Protein 5YZ2 (pdb70)

Solvent-accessible surface area: 14825 Å² total; per-residue (Å²): 145,24,43,137,36,99,0,135,95,22,28,57,55,96,94,114,5,66,22,0,85,86,120,27,76,38,34,84,0,0,67,46,3,66,150,30,71,99,67,49,0,0,0,12,44,154,62,56,66,110,36,84,0,8,0,34,8,85,36,0,6,53,38,24,83,99,106,43,131,81,33,42,11,102,99,10,43,108,174,33,61,70,5,69,34,71,53,91,0,29,132,0,10,81,42,1,63,86,129,213,35,67,24,0,0,0,46,39,159,171,50,21,6,9,0,11,0,18,18,82,47,0,23,79,62,20,3,35,141,81,106,132,25,40,136,46,90,0,129,93,17,27,56,55,100,93,119,4,67,11,0,71,78,135,44,78,48,37,82,1,0,64,39,4,65,150,30,61,95,54,56,0,0,0,2,40,161,59,55,77,106,40,83,0,4,0,45,8,120,24,0,8,53,46,20,76,96,109,44,136,80,40,41,15,103,94,2,36,104,173,30,63,77,4,71,27,67,54,74,2,44,143,0,8,108,42,1,68,71,124,218,40,70,23,0,1,0,47,35,155,176,51,25,8,10,0,12,0,18,16,80,35,0,26,76,65,17,3,9,108,54,49,104,48,106,170,175

Radius of gyration: 20.13 Å; Cα contacts (8 Å, |Δi|>4): 434; chains: 2; bounding box: 51×29×58 Å

Sequence (267 aa):
ELALQRVRDIMIPRSQMITLKRNQTLDECLDVIIESAHSRFPVISEDKDHIEGILMAKDLLPFMRSDAEAFSMDKVLRQAVVVPESKRVDRMLKEFRSQRYHMAIVIDEFGGVSGLVTIEDILELIVGEIEELALQRVRDIMIPRSQMITLKRNQTLDECLDVIIESAHSRFPVISEDKDHIEGILMAKDLLPFMRSDAEAFSMDKVLRQAVVVPESKRVDRMLKEFRSQRYHMAIVIDEFGGVSGLVTIEDILELIVGEIEKGQFL

Secondary structure (DSSP, 8-state):
-GGG-BHHHHSEEGGG---EETT--HHHHHHHHHHH--SEEEEESSSTTSEEEEEEGGGGGGGGSTTPPPP-HHHH-BPPPEEETT-BHHHHHHHHHHHT-SEEEEE-TTS-EEEEEEHHHHHHHHHHHH-/-GGG-BHHHHSEEGGG---EETT--HHHHHHHHHHH--SEEEEEESEEEEEEEEEEGGGGGGGGSTTPPPP-HHHH-BPPPEEETTSBHHHHHHHHHHHT--EEEEE-TTS-EEEEEEHHHHHHHHHHHHHHHHH-

Organism: Escherichia coli (strain K12) (NCBI:txid83333)

Foldseek 3Di:
DLQVDFQLVQFDFLVRFQAAEQFDAPVVVCVSCVVVVDFKHFYAHPGSFGTPAMAGPVVCVQCVDPPHDGDHSVVGGHHAAEDERGHRRVVVLVCCVVVVHFKHFYAYPVSGTGGMGTNVRVVVVVVVVVD/DLQPDFQLVQFDFLVRAQAAEQPDDPVVVCVSCVVVVDQKHFYAHPGSQGTPAMAGPVVCVQCPPPPDDHDHCVVGGHHAAEDERGHRRVVVLVCCVVVVHFKHFYAYPVSGTGGMGTNVSVVVVVVVVVVVVVVD

Structure (mmCIF, N/CA/C/O backbone):
data_5YZ2
#
_entry.id   5YZ2
#
_cell.length_a   53.898
_cell.length_b   56.290
_cell.length_c   54.349
_cell.angle_alpha   90.00
_cell.angle_beta   114.73
_cell.angle_gamma   90.00
#
_symmetry.space_group_name_H-M   'P 1 21 1'
#
loop_
_entity.id
_entity.type
_entity.pdbx_description
1 polymer 'Magnesium and cobalt efflux protein CorC'
2 non-polymer 'ADENOSINE MONOPHOSPHATE'
3 water water
#
loop_
_atom_site.group_PDB
_atom_site.id
_atom_site.type_symbol
_atom_site.label_atom_id
_atom_site.label_alt_id
_atom_site.label_comp_id
_atom_site.label_asym_id
_atom_site.label_entity_id
_atom_site.label_seq_id
_atom_site.pdbx_PDB_ins_code
_atom_site.Cartn_x
_atom_site.Cartn_y
_atom_site.Cartn_z
_atom_site.occupancy
_atom_site.B_iso_or_equiv
_atom_site.auth_seq_id
_atom_site.auth_comp_id
_atom_site.auth_asym_id
_atom_site.auth_atom_id
_atom_site.pdbx_PDB_model_num
ATOM 1 N N . GLU A 1 2 ? 37.917 10.610 15.267 1.00 63.27 63 GLU A N 1
ATOM 2 C CA . GLU A 1 2 ? 37.816 9.591 14.229 1.00 55.97 63 GLU A CA 1
ATOM 3 C C . GLU A 1 2 ? 36.882 10.082 13.127 1.00 45.27 63 GLU A C 1
ATOM 4 O O . GLU A 1 2 ? 37.062 9.754 11.954 1.00 37.85 63 GLU A O 1
ATOM 10 N N . LEU A 1 3 ? 35.868 10.857 13.522 1.00 40.23 64 LEU A N 1
ATOM 11 C CA . LEU A 1 3 ? 34.980 11.474 12.541 1.00 33.33 64 LEU A CA 1
ATOM 12 C C . LEU A 1 3 ? 35.736 12.434 11.630 1.00 32.58 64 LEU A C 1
ATOM 13 O O . LEU A 1 3 ? 35.429 12.539 10.436 1.00 32.88 64 LEU A O 1
ATOM 18 N N . ALA A 1 4 ? 36.718 13.156 12.179 1.00 35.86 65 ALA A N 1
ATOM 19 C CA . ALA A 1 4 ? 37.477 14.121 11.389 1.00 38.81 65 ALA A CA 1
ATOM 20 C C . ALA A 1 4 ? 38.239 13.470 10.243 1.00 40.10 65 ALA A C 1
ATOM 21 O O . ALA A 1 4 ? 38.651 14.170 9.311 1.00 40.94 65 ALA A O 1
ATOM 23 N N . LEU A 1 5 ? 38.426 12.153 10.280 1.00 39.59 66 LEU A N 1
ATOM 24 C CA . LEU A 1 5 ? 39.202 11.451 9.268 1.00 39.32 66 LEU A CA 1
ATOM 25 C C . LEU A 1 5 ? 38.337 10.885 8.150 1.00 37.34 66 LEU A C 1
ATOM 26 O O . LEU A 1 5 ? 38.879 10.370 7.166 1.00 41.75 66 LEU A O 1
ATOM 31 N N . GLN A 1 6 ? 37.018 10.904 8.312 1.00 37.28 67 GLN A N 1
ATOM 32 C CA . GLN A 1 6 ? 36.069 10.457 7.306 1.00 35.80 67 GLN A CA 1
ATOM 33 C C . GLN A 1 6 ? 35.499 11.642 6.528 1.00 34.52 67 GLN A C 1
ATOM 34 O O . GLN A 1 6 ? 35.412 12.761 7.041 1.00 32.73 67 GLN A O 1
ATOM 40 N N . ARG A 1 7 ? 35.125 11.392 5.274 1.00 33.98 68 ARG A N 1
ATOM 41 C CA . ARG A 1 7 ? 34.469 12.384 4.433 1.00 33.75 68 ARG A CA 1
ATOM 42 C C . ARG A 1 7 ? 33.017 11.988 4.200 1.00 31.18 68 ARG A C 1
ATOM 43 O O . ARG A 1 7 ? 32.652 10.811 4.274 1.00 33.10 68 ARG A O 1
ATOM 51 N N . VAL A 1 8 ? 32.189 12.992 3.898 1.00 29.41 69 VAL A N 1
ATOM 52 C CA . VAL A 1 8 ? 30.765 12.735 3.685 1.00 32.88 69 VAL A CA 1
ATOM 53 C C . VAL A 1 8 ? 30.559 11.727 2.563 1.00 29.70 69 VAL A C 1
ATOM 54 O O . VAL A 1 8 ? 29.620 10.925 2.604 1.00 28.19 69 VAL A O 1
ATOM 58 N N . ARG A 1 9 ? 31.425 11.745 1.546 1.00 30.51 70 ARG A N 1
ATOM 59 C CA . ARG A 1 9 ? 31.318 10.752 0.482 1.00 31.67 70 ARG A CA 1
ATOM 60 C C . ARG A 1 9 ? 31.369 9.332 1.032 1.00 33.90 70 ARG A C 1
ATOM 61 O O . ARG A 1 9 ? 30.715 8.433 0.491 1.00 32.68 70 ARG A O 1
ATOM 69 N N . ASP A 1 10 ? 32.140 9.109 2.099 1.00 34.87 71 ASP A N 1
ATOM 70 C CA . ASP A 1 10 ? 32.294 7.764 2.641 1.00 34.29 71 ASP A CA 1
ATOM 71 C C . ASP A 1 10 ? 31.044 7.262 3.355 1.00 32.65 71 ASP A C 1
ATOM 72 O O . ASP A 1 10 ? 30.904 6.049 3.544 1.00 34.47 71 ASP A O 1
ATOM 77 N N . ILE A 1 11 ? 30.133 8.150 3.748 1.00 30.52 72 ILE A N 1
ATOM 78 C CA . ILE A 1 11 ? 28.976 7.772 4.551 1.00 30.23 72 ILE A CA 1
ATOM 79 C C . ILE A 1 11 ? 27.655 8.142 3.898 1.00 32.33 72 ILE A C 1
ATOM 80 O O . ILE A 1 11 ? 26.594 7.827 4.450 1.00 25.83 72 ILE A O 1
ATOM 85 N N . MET A 1 12 ? 27.681 8.785 2.737 1.00 27.07 73 MET A N 1
ATOM 86 C CA . MET A 1 12 ? 26.455 9.241 2.104 1.00 25.15 73 MET A CA 1
ATOM 87 C C . MET A 1 12 ? 25.660 8.076 1.522 1.00 29.73 73 MET A C 1
ATOM 88 O O . MET A 1 12 ? 26.186 6.991 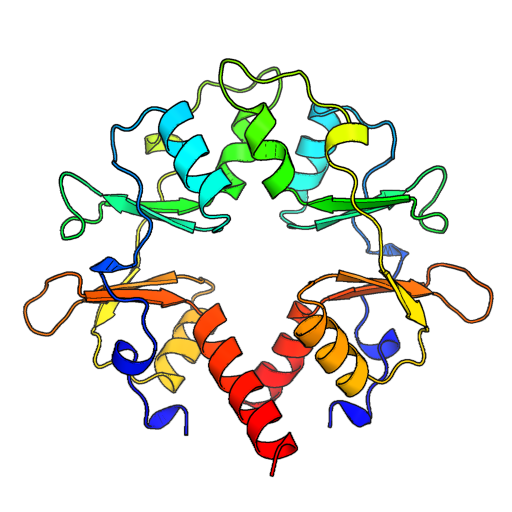1.253 1.00 29.54 73 MET A O 1
ATOM 93 N N . ILE A 1 13 ? 24.366 8.321 1.337 1.00 23.97 74 ILE A N 1
ATOM 94 C CA . ILE A 1 13 ? 23.508 7.452 0.540 1.00 25.45 74 ILE A CA 1
ATOM 95 C C . ILE A 1 13 ? 23.737 7.858 -0.910 1.00 26.07 74 ILE A C 1
ATOM 96 O O . ILE A 1 13 ? 23.435 9.002 -1.279 1.00 28.17 74 ILE A O 1
ATOM 101 N N . PRO A 1 14 ? 24.254 6.977 -1.764 1.00 29.04 75 PRO A N 1
ATOM 102 C CA . PRO A 1 14 ? 24.577 7.397 -3.130 1.00 28.34 75 PRO A CA 1
ATOM 103 C C . PRO A 1 14 ? 23.329 7.818 -3.895 1.00 26.84 75 PRO A C 1
ATOM 104 O O . PRO A 1 14 ? 22.214 7.381 -3.604 1.00 29.02 75 PRO A O 1
ATOM 108 N N . ARG A 1 15 ? 23.540 8.686 -4.888 1.00 29.83 76 ARG A N 1
ATOM 109 C CA . ARG A 1 15 ? 22.453 9.215 -5.708 1.00 32.38 76 ARG A CA 1
ATOM 110 C C . ARG A 1 15 ? 21.455 8.150 -6.150 1.00 28.54 76 ARG A C 1
ATOM 111 O O . ARG A 1 15 ? 20.236 8.344 -6.063 1.00 27.95 76 ARG A O 1
ATOM 119 N N . SER A 1 16 ? 21.957 7.012 -6.635 1.00 28.43 77 SER A N 1
ATOM 120 C CA . SER A 1 16 ? 21.072 5.984 -7.173 1.00 33.47 77 SER A CA 1
ATOM 121 C C . SER A 1 16 ? 20.132 5.419 -6.114 1.00 34.46 77 SER A C 1
ATOM 122 O O . SER A 1 16 ? 19.035 4.956 -6.448 1.00 35.83 77 SER A O 1
ATOM 125 N N . GLN A 1 17 ? 20.519 5.470 -4.843 1.00 29.81 78 GLN A N 1
ATOM 126 C CA . GLN A 1 17 ? 19.708 4.914 -3.765 1.00 28.75 78 GLN A CA 1
ATOM 127 C C . GLN A 1 17 ? 18.815 5.942 -3.080 1.00 29.68 78 GLN A C 1
ATOM 128 O O . GLN A 1 17 ? 18.064 5.578 -2.168 1.00 29.04 78 GLN A O 1
ATOM 134 N N . MET A 1 18 ? 18.870 7.206 -3.487 1.00 28.87 79 MET A N 1
ATOM 135 C CA . MET A 1 18 ? 18.017 8.215 -2.872 1.00 27.77 79 MET A CA 1
ATO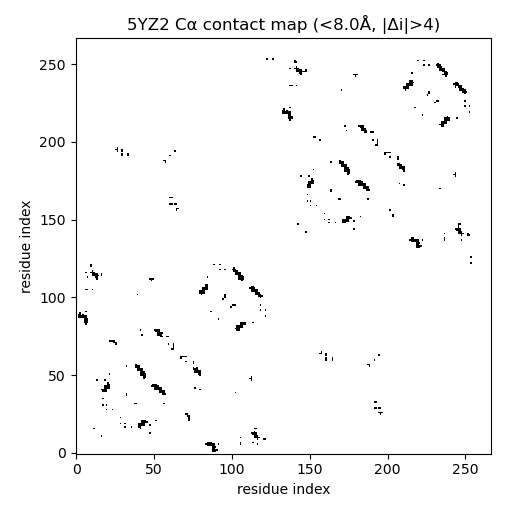M 136 C C . MET A 1 18 ? 16.557 7.967 -3.234 1.00 27.91 79 MET A C 1
ATOM 137 O O . MET A 1 18 ? 16.226 7.720 -4.397 1.00 29.64 79 MET A O 1
ATOM 142 N N . ILE A 1 19 ? 15.685 8.017 -2.230 1.00 24.41 80 ILE A N 1
ATOM 143 C CA . ILE A 1 19 ? 14.243 7.975 -2.442 1.00 28.03 80 ILE A CA 1
ATOM 144 C C . ILE A 1 19 ? 13.767 9.415 -2.573 1.00 28.97 80 ILE A C 1
ATOM 145 O O . ILE A 1 19 ? 13.844 10.193 -1.617 1.00 26.92 80 ILE A O 1
ATOM 150 N N . THR A 1 20 ? 13.292 9.781 -3.754 1.00 29.57 81 THR A N 1
ATOM 151 C CA . THR A 1 20 ? 12.974 11.172 -4.029 1.00 29.33 81 THR A CA 1
ATOM 152 C C . THR A 1 20 ? 11.517 11.314 -4.446 1.00 32.17 81 THR A C 1
ATOM 153 O O . THR A 1 20 ? 10.821 10.335 -4.725 1.00 31.12 81 THR A O 1
ATOM 157 N N . LEU A 1 21 ? 11.065 12.563 -4.457 1.00 32.52 82 LEU A N 1
ATOM 158 C CA . LEU A 1 21 ? 9.758 12.937 -4.967 1.00 30.36 82 LEU A CA 1
ATOM 159 C C . LEU A 1 21 ? 9.931 13.957 -6.082 1.00 34.56 82 LEU A C 1
ATOM 160 O O . LEU A 1 21 ? 10.891 14.734 -6.092 1.00 33.34 82 LEU A O 1
ATOM 165 N N . LYS A 1 22 ? 9.002 13.943 -7.030 1.00 34.86 83 LYS A N 1
ATOM 166 C CA . LYS A 1 22 ? 9.017 14.912 -8.112 1.00 38.23 83 LYS A CA 1
ATOM 167 C C . LYS A 1 22 ? 8.209 16.148 -7.738 1.00 39.47 83 LYS A C 1
ATOM 168 O O . LYS A 1 22 ? 7.206 16.076 -7.020 1.00 38.81 83 LYS A O 1
ATOM 174 N N . ARG A 1 23 ? 8.676 17.294 -8.235 1.00 37.51 84 ARG A N 1
ATOM 175 C CA . ARG A 1 23 ? 8.103 18.586 -7.877 1.00 46.03 84 ARG A CA 1
ATOM 176 C C . ARG A 1 23 ? 6.603 18.652 -8.135 1.00 46.67 84 ARG A C 1
ATOM 177 O O . ARG A 1 23 ? 5.885 19.368 -7.429 1.00 44.24 84 ARG A O 1
ATOM 185 N N . ASN A 1 24 ? 6.109 17.921 -9.132 1.00 42.85 85 ASN A N 1
ATOM 186 C CA . ASN A 1 24 ? 4.719 18.025 -9.558 1.00 43.26 85 ASN A CA 1
ATOM 187 C C . ASN A 1 24 ? 3.885 16.811 -9.162 1.00 44.97 85 ASN A C 1
ATOM 188 O O . ASN A 1 24 ? 2.828 16.575 -9.755 1.00 48.56 85 ASN A O 1
ATOM 193 N N . GLN A 1 25 ? 4.330 16.038 -8.175 1.00 45.96 86 GLN A N 1
ATOM 194 C CA . GLN A 1 25 ? 3.583 14.860 -7.765 1.00 46.91 86 GLN A CA 1
ATOM 195 C C . GLN A 1 25 ? 2.360 15.242 -6.943 1.00 42.48 86 GLN A C 1
ATOM 196 O O . GLN A 1 25 ? 2.374 16.206 -6.171 1.00 40.52 86 GLN A O 1
ATOM 202 N N . THR A 1 26 ? 1.295 14.463 -7.116 1.00 42.95 87 THR A N 1
ATOM 203 C CA . THR A 1 26 ? 0.076 14.636 -6.345 1.00 41.50 87 THR A CA 1
ATOM 204 C C . THR A 1 26 ? 0.282 14.123 -4.922 1.00 34.49 87 THR A C 1
ATOM 205 O O . THR A 1 26 ? 1.270 13.453 -4.610 1.00 37.21 87 THR A O 1
ATOM 209 N N . LEU A 1 27 ? -0.666 14.458 -4.044 1.00 33.67 88 LEU A N 1
ATOM 210 C CA . LEU A 1 27 ? -0.600 13.959 -2.674 1.00 35.19 88 LEU A CA 1
ATOM 211 C C . LEU A 1 27 ? -0.625 12.435 -2.631 1.00 36.11 88 LEU A C 1
ATOM 212 O O . LEU A 1 27 ? 0.104 11.822 -1.846 1.00 33.60 88 LEU A O 1
ATOM 217 N N . ASP A 1 28 ? -1.463 11.803 -3.457 1.00 38.85 89 ASP A N 1
ATOM 218 C CA . ASP A 1 28 ? -1.532 10.343 -3.457 1.00 37.75 89 ASP A CA 1
ATOM 219 C C . ASP A 1 28 ? -0.204 9.721 -3.878 1.00 36.02 89 ASP A C 1
ATOM 220 O O . ASP A 1 28 ? 0.279 8.772 -3.248 1.00 35.46 89 ASP A O 1
ATOM 225 N N . GLU A 1 29 ? 0.410 10.248 -4.938 1.00 37.61 90 GLU A N 1
ATOM 226 C CA . GLU A 1 29 ? 1.683 9.700 -5.397 1.00 32.58 90 GLU A CA 1
ATOM 227 C C . GLU A 1 29 ? 2.762 9.866 -4.329 1.00 29.66 90 GLU A C 1
ATOM 228 O O . GLU A 1 29 ? 3.489 8.911 -3.998 1.00 37.73 90 GLU A O 1
ATOM 234 N N . CYS A 1 30 ? 2.835 11.061 -3.736 1.00 33.37 91 CYS A N 1
ATOM 235 C CA . CYS A 1 30 ? 3.768 11.302 -2.643 1.00 32.34 91 CYS A CA 1
ATOM 236 C C . CYS A 1 30 ? 3.548 10.299 -1.523 1.00 32.54 91 CYS A C 1
ATOM 237 O O . CYS A 1 30 ? 4.489 9.649 -1.064 1.00 31.08 91 CYS A O 1
ATOM 240 N N . LEU A 1 31 ? 2.303 10.163 -1.069 1.00 33.40 92 LEU A N 1
ATOM 241 C CA . LEU A 1 31 ? 2.002 9.221 0.002 1.00 30.46 92 LEU A CA 1
ATOM 242 C C . LEU A 1 31 ? 2.450 7.811 -0.353 1.00 28.82 92 LEU A C 1
ATOM 243 O O . LEU A 1 31 ? 2.958 7.083 0.502 1.00 29.29 92 LEU A O 1
ATOM 248 N N . ASP A 1 32 ? 2.241 7.391 -1.602 1.00 30.57 93 ASP A N 1
ATOM 249 C CA . ASP A 1 32 ? 2.676 6.055 -1.992 1.00 32.14 93 ASP A CA 1
ATOM 250 C C . ASP A 1 32 ? 4.175 5.893 -1.777 1.00 29.33 93 ASP A C 1
ATOM 251 O O . ASP A 1 32 ? 4.627 4.931 -1.136 1.00 29.77 93 ASP A O 1
ATOM 256 N N . VAL A 1 33 ? 4.962 6.863 -2.251 1.00 32.14 94 VAL A N 1
ATOM 257 C CA . VAL A 1 33 ? 6.414 6.761 -2.088 1.00 28.22 94 VAL A CA 1
ATOM 258 C C . VAL A 1 33 ? 6.794 6.801 -0.608 1.00 27.83 94 VAL A C 1
ATOM 259 O O . VAL A 1 33 ? 7.569 5.971 -0.120 1.00 29.87 94 VAL A O 1
ATOM 263 N N . ILE A 1 34 ? 6.224 7.752 0.132 1.00 30.31 95 ILE A N 1
ATOM 264 C CA . ILE A 1 34 ? 6.592 7.964 1.530 1.00 30.69 95 ILE A CA 1
ATOM 265 C C . ILE A 1 34 ? 6.255 6.738 2.366 1.00 31.39 95 ILE A C 1
ATOM 266 O O . ILE A 1 34 ? 7.056 6.284 3.191 1.00 26.72 95 ILE A O 1
ATOM 271 N N . ILE A 1 35 ? 5.057 6.191 2.174 1.00 30.80 96 ILE A N 1
ATOM 272 C CA . ILE A 1 35 ? 4.625 5.054 2.975 1.00 28.95 96 ILE A CA 1
ATOM 273 C C . ILE A 1 35 ? 5.439 3.821 2.622 1.00 32.10 96 ILE A C 1
ATOM 274 O O . ILE A 1 35 ? 5.859 3.068 3.509 1.00 32.63 96 ILE A O 1
ATOM 279 N N . GLU A 1 36 ? 5.685 3.593 1.327 1.00 33.83 97 GLU A N 1
ATOM 280 C CA . GLU A 1 36 ? 6.456 2.414 0.943 1.00 37.15 97 GLU A CA 1
ATOM 281 C C . GLU A 1 36 ? 7.874 2.472 1.492 1.00 34.49 97 GLU A C 1
ATOM 282 O O . GLU A 1 36 ? 8.382 1.476 2.023 1.00 32.49 97 GLU A O 1
ATOM 288 N N . SER A 1 37 ? 8.530 3.629 1.385 1.00 32.60 98 SER A N 1
ATOM 289 C CA . SER A 1 37 ? 9.932 3.706 1.779 1.00 31.84 98 SER A CA 1
ATOM 290 C C . SER A 1 37 ? 10.120 3.852 3.283 1.00 29.87 98 SER A C 1
ATOM 291 O O . SER A 1 37 ? 11.182 3.485 3.797 1.00 30.75 98 SER A O 1
ATOM 294 N N . ALA A 1 38 ? 9.125 4.376 3.993 1.00 27.16 99 ALA A N 1
ATOM 295 C CA . ALA A 1 38 ? 9.152 4.582 5.436 1.00 27.22 99 ALA A CA 1
ATOM 296 C C . ALA A 1 38 ? 10.148 5.648 5.878 1.00 31.96 99 ALA A C 1
ATOM 297 O O . ALA A 1 38 ? 10.431 5.750 7.079 1.00 26.16 99 ALA A O 1
ATOM 299 N N . HIS A 1 39 ? 10.685 6.449 4.958 1.00 27.21 100 HIS A N 1
ATOM 300 C CA . HIS A 1 39 ? 11.587 7.521 5.349 1.00 26.76 100 HIS A CA 1
ATOM 301 C C . HIS A 1 39 ? 10.796 8.736 5.836 1.00 26.67 100 HIS A C 1
ATOM 302 O O . HIS A 1 39 ? 9.587 8.857 5.619 1.00 27.30 100 HIS A O 1
ATOM 309 N N . SER A 1 40 ? 11.507 9.653 6.494 1.00 23.93 101 SER A N 1
ATOM 310 C CA . SER A 1 40 ? 10.907 10.858 7.056 1.00 26.86 101 SER A CA 1
ATOM 311 C C . SER A 1 40 ? 11.095 12.095 6.189 1.00 25.05 101 SER A C 1
ATOM 312 O O . SER A 1 40 ? 10.266 13.011 6.251 1.00 26.19 101 SER A O 1
ATOM 315 N N . ARG A 1 41 ? 12.155 12.145 5.384 1.00 25.19 102 ARG A N 1
ATOM 316 C CA . ARG A 1 41 ? 12.502 13.328 4.609 1.00 24.41 102 ARG A CA 1
ATOM 317 C C . ARG A 1 41 ? 12.936 12.882 3.225 1.00 23.76 102 ARG A C 1
ATOM 318 O O . ARG A 1 41 ? 13.523 11.810 3.067 1.00 22.49 102 ARG A O 1
ATOM 326 N N . PHE A 1 42 ? 12.625 13.702 2.221 1.00 25.07 103 PHE A N 1
ATOM 327 C CA . PHE A 1 42 ? 12.799 13.307 0.828 1.00 25.77 103 PHE A CA 1
ATOM 328 C C . PHE A 1 42 ? 13.326 14.456 -0.021 1.00 25.17 103 PHE A C 1
ATOM 329 O O . PHE A 1 42 ? 12.731 15.546 -0.018 1.00 26.29 103 PHE A O 1
ATOM 337 N N . PRO A 1 43 ? 14.409 14.259 -0.762 1.00 26.47 104 PRO A N 1
ATOM 338 C CA . PRO A 1 43 ? 14.752 15.246 -1.786 1.00 27.90 104 PRO A CA 1
ATOM 339 C C . PRO A 1 43 ? 13.640 15.340 -2.824 1.00 28.51 104 PRO A C 1
ATOM 340 O O . PRO A 1 43 ? 13.016 14.343 -3.191 1.00 28.88 104 PRO A O 1
ATOM 344 N N . VAL A 1 44 ? 13.398 16.561 -3.289 1.00 29.41 105 VAL A N 1
ATOM 345 C CA . VAL A 1 44 ? 12.397 16.855 -4.304 1.00 28.70 105 VAL A CA 1
ATOM 346 C C . VAL A 1 44 ? 13.135 17.371 -5.526 1.00 31.08 105 VAL A C 1
ATOM 347 O O . VAL A 1 44 ? 13.849 18.388 -5.449 1.00 32.92 105 VAL A O 1
ATOM 351 N N . ILE A 1 45 ? 12.883 16.713 -6.659 1.00 33.64 106 ILE A N 1
ATOM 352 C CA . ILE A 1 45 ? 13.639 16.838 -7.897 1.00 33.79 106 ILE A CA 1
ATOM 353 C C . ILE A 1 45 ? 12.713 17.380 -8.978 1.00 42.36 106 ILE A C 1
ATOM 354 O O . ILE A 1 45 ? 11.495 17.457 -8.811 1.00 39.57 106 ILE A O 1
ATOM 359 N N . SER A 1 46 ? 13.315 17.732 -10.116 1.00 40.66 107 SER A N 1
ATOM 360 C CA . SER A 1 46 ? 12.557 18.178 -11.269 1.00 50.43 107 SER A CA 1
ATOM 361 C C . SER A 1 46 ? 12.677 17.120 -12.354 1.00 57.43 107 SER A C 1
ATOM 362 O O . SER A 1 46 ? 11.862 16.170 -12.374 1.00 60.19 107 SER A O 1
ATOM 365 N N . GLU A 1 47 ? 13.643 17.209 -13.258 1.00 56.02 108 GLU A N 1
ATOM 366 C CA . GLU A 1 47 ? 13.796 16.207 -14.305 1.00 58.77 108 GLU A CA 1
ATOM 367 C C . GLU A 1 47 ? 14.514 14.959 -13.801 1.00 56.16 108 GLU A C 1
ATOM 368 O O . GLU A 1 47 ? 14.177 13.840 -14.207 1.00 57.49 108 GLU A O 1
ATOM 374 N N . ASP A 1 48 ? 15.502 15.128 -12.925 1.00 52.07 109 ASP A N 1
ATOM 375 C CA . ASP A 1 48 ? 16.362 14.026 -12.518 1.00 44.90 109 ASP A CA 1
ATOM 376 C C . ASP A 1 48 ? 16.984 14.344 -11.165 1.00 37.24 109 ASP A C 1
ATOM 377 O O . ASP A 1 48 ? 16.885 15.464 -10.659 1.00 37.79 109 ASP A O 1
ATOM 382 N N . LYS A 1 49 ? 17.628 13.330 -10.580 1.00 36.90 110 LYS A N 1
ATOM 383 C CA . LYS A 1 49 ? 18.216 13.472 -9.253 1.00 38.17 110 LYS A CA 1
ATOM 384 C C . LYS A 1 49 ? 19.393 14.437 -9.226 1.00 37.83 110 LYS A C 1
ATOM 385 O O . LYS A 1 49 ? 19.894 14.741 -8.138 1.00 38.01 110 LYS A O 1
ATOM 391 N N . ASP A 1 50 ? 19.861 14.909 -10.382 1.00 36.53 111 ASP A N 1
ATOM 392 C CA . ASP A 1 50 ? 20.900 15.930 -10.402 1.00 36.10 111 ASP A CA 1
ATOM 393 C C . ASP A 1 50 ? 20.366 17.336 -10.160 1.00 41.79 111 ASP A C 1
ATOM 394 O O . ASP A 1 50 ? 21.167 18.254 -9.964 1.00 44.16 111 ASP A O 1
ATOM 399 N N . HIS A 1 51 ? 19.050 17.536 -10.184 1.00 38.88 112 HIS A N 1
ATOM 400 C CA . HIS A 1 51 ? 18.440 18.847 -9.963 1.00 38.25 112 HIS A CA 1
ATOM 401 C C . HIS A 1 51 ? 17.462 18.767 -8.795 1.00 40.04 112 HIS A C 1
ATOM 402 O O . HIS A 1 51 ? 16.277 18.471 -8.971 1.00 35.63 112 HIS A O 1
ATOM 409 N N . ILE A 1 52 ? 17.966 19.033 -7.597 1.00 37.54 113 ILE A N 1
ATOM 410 C CA . ILE A 1 52 ? 17.157 18.970 -6.387 1.00 36.26 113 ILE A CA 1
ATOM 411 C C . ILE A 1 52 ? 16.515 20.332 -6.172 1.00 43.17 113 ILE A C 1
ATOM 412 O O . ILE A 1 52 ? 17.209 21.349 -6.057 1.00 46.58 113 ILE A O 1
ATOM 417 N N . GLU A 1 53 ? 15.186 20.352 -6.130 1.00 38.09 114 GLU A N 1
ATOM 418 C CA . GLU A 1 53 ? 14.460 21.588 -5.904 1.00 39.39 114 GLU A CA 1
ATOM 419 C C . GLU A 1 53 ? 14.280 21.874 -4.427 1.00 36.42 114 GLU A C 1
ATOM 420 O O . GLU A 1 53 ? 14.132 23.041 -4.046 1.00 40.35 114 GLU A O 1
ATOM 426 N N . GLY A 1 54 ? 14.299 20.848 -3.585 1.00 31.91 115 GLY A N 1
ATOM 427 C CA . GLY A 1 54 ? 14.134 21.103 -2.167 1.00 35.74 115 GLY A CA 1
ATOM 428 C C . GLY A 1 54 ? 13.976 19.809 -1.401 1.00 32.16 115 GLY A C 1
ATOM 429 O O . GLY A 1 54 ? 14.349 18.746 -1.881 1.00 32.15 115 GLY A O 1
ATOM 430 N N . ILE A 1 55 ? 13.496 19.936 -0.165 1.00 31.88 116 ILE A N 1
ATOM 431 C CA . ILE A 1 55 ? 13.258 18.78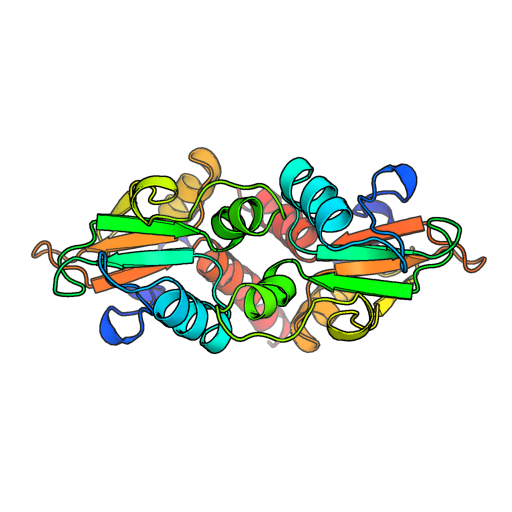9 0.703 1.00 29.66 116 ILE A CA 1
ATOM 432 C C . ILE A 1 55 ? 11.801 18.815 1.139 1.00 28.98 116 ILE A C 1
ATOM 433 O O . ILE A 1 55 ? 11.258 19.879 1.456 1.00 33.01 116 ILE A O 1
ATOM 438 N N . LEU A 1 56 ? 11.173 17.644 1.156 1.00 29.28 117 LEU A N 1
ATOM 439 C CA . LEU A 1 56 ? 9.843 17.455 1.722 1.00 29.71 117 LEU A CA 1
ATOM 440 C C . LEU A 1 56 ? 9.949 16.647 3.006 1.00 25.96 117 LEU A C 1
ATOM 441 O O . LEU A 1 56 ? 10.604 15.601 3.033 1.00 24.34 117 LEU A O 1
ATOM 446 N N . MET A 1 57 ? 9.301 17.127 4.061 1.00 27.26 118 MET A N 1
ATOM 447 C CA . MET A 1 57 ? 9.254 16.430 5.339 1.00 29.81 118 MET A CA 1
ATOM 448 C C . MET A 1 57 ? 7.878 15.802 5.482 1.00 26.36 118 MET A C 1
ATOM 449 O O . MET A 1 57 ? 6.863 16.502 5.404 1.00 30.70 118 MET A O 1
ATOM 454 N N . ALA A 1 58 ? 7.844 14.484 5.691 1.00 25.59 119 ALA A N 1
ATOM 455 C CA . ALA A 1 58 ? 6.565 13.783 5.728 1.00 26.20 119 ALA A CA 1
ATOM 456 C C . ALA A 1 58 ? 5.635 14.379 6.776 1.00 29.62 119 ALA A C 1
ATOM 457 O O . ALA A 1 58 ? 4.425 14.496 6.548 1.00 29.70 119 ALA A O 1
ATOM 459 N N . LYS A 1 59 ? 6.183 14.793 7.924 1.00 26.25 120 LYS A N 1
ATOM 460 C CA . LYS A 1 59 ? 5.325 15.348 8.967 1.00 30.73 120 LYS A CA 1
ATOM 461 C C . LYS A 1 59 ? 4.573 16.576 8.475 1.00 32.13 120 LYS A C 1
ATOM 462 O O . LYS A 1 59 ? 3.441 16.823 8.906 1.00 30.23 120 LYS A O 1
ATOM 468 N N . ASP A 1 60 ? 5.164 17.337 7.552 1.00 30.47 121 ASP A N 1
ATOM 469 C CA . ASP A 1 60 ? 4.515 18.548 7.068 1.00 30.80 121 ASP A CA 1
ATOM 470 C C . ASP A 1 60 ? 3.275 18.255 6.235 1.00 28.91 121 ASP A C 1
ATOM 471 O O . ASP A 1 60 ? 2.558 19.195 5.875 1.00 36.14 121 ASP A O 1
ATOM 476 N N . LEU A 1 61 ? 3.001 16.987 5.929 1.00 28.97 122 LEU A N 1
ATOM 477 C CA . LEU A 1 61 ? 1.733 16.641 5.303 1.00 28.17 122 LEU A CA 1
ATOM 478 C C . LEU A 1 61 ? 0.573 16.638 6.292 1.00 31.73 122 LEU A C 1
ATOM 479 O O . LEU A 1 61 ? -0.579 16.795 5.873 1.00 34.69 122 LEU A O 1
ATOM 484 N N . LEU A 1 62 ? 0.850 16.482 7.589 1.00 34.84 123 LEU A N 1
ATOM 485 C CA . LEU A 1 62 ? -0.229 16.253 8.547 1.00 34.54 123 LEU A CA 1
ATOM 486 C C . LEU A 1 62 ? -1.249 17.385 8.610 1.00 38.59 123 LEU A C 1
ATOM 487 O O . LEU A 1 62 ? -2.449 17.084 8.739 1.00 36.82 123 LEU A O 1
ATOM 492 N N . PRO A 1 63 ? -0.875 18.666 8.541 1.00 39.73 124 PRO A N 1
ATOM 493 C CA . PRO A 1 63 ? -1.905 19.718 8.602 1.00 43.27 124 PRO A CA 1
ATOM 494 C C . PRO A 1 63 ? -2.976 19.572 7.537 1.00 40.91 124 PRO A C 1
ATOM 495 O O . PRO A 1 63 ? -4.116 20.001 7.752 1.00 41.24 124 PRO A O 1
ATOM 499 N N . PHE A 1 64 ? -2.648 18.971 6.396 1.00 38.27 125 PHE A N 1
ATOM 500 C CA . PHE A 1 64 ? -3.620 18.772 5.330 1.00 40.49 125 PHE A CA 1
ATOM 501 C C . PHE A 1 64 ? -4.581 17.621 5.606 1.00 41.73 125 PHE A C 1
ATOM 502 O O . PHE A 1 64 ? -5.470 17.370 4.785 1.00 42.48 125 PHE A O 1
ATOM 510 N N . MET A 1 65 ? -4.432 16.925 6.733 1.00 39.89 126 MET A N 1
ATOM 511 C CA . MET A 1 65 ? -5.362 15.877 7.131 1.00 37.16 126 MET A CA 1
ATOM 512 C C . MET A 1 65 ? -6.502 16.401 7.997 1.00 44.63 126 MET A C 1
ATOM 513 O O . MET A 1 65 ? -7.494 15.688 8.191 1.00 46.26 126 MET A O 1
ATOM 518 N N . ARG A 1 66 ? -6.384 17.622 8.513 1.00 40.56 127 ARG A N 1
ATOM 519 C CA . ARG A 1 66 ? -7.452 18.225 9.297 1.00 44.79 127 ARG A CA 1
ATOM 520 C C . ARG A 1 66 ? -8.741 18.299 8.484 1.00 51.82 127 ARG A C 1
ATOM 521 O O . ARG A 1 66 ? -8.724 18.457 7.260 1.00 47.11 127 ARG A O 1
ATOM 529 N N . SER A 1 67 ? -9.873 18.187 9.185 1.00 52.66 128 SER A N 1
ATOM 530 C CA . SER A 1 67 ? -11.167 18.100 8.517 1.00 57.13 128 SER A CA 1
ATOM 531 C C . SER A 1 67 ? -11.512 19.360 7.732 1.00 54.72 128 SER A C 1
ATOM 532 O O . SER A 1 67 ? -12.358 19.305 6.834 1.00 49.55 128 SER A O 1
ATOM 535 N N . ASP A 1 68 ? -10.874 20.488 8.043 1.00 55.74 129 ASP A N 1
ATOM 536 C CA . ASP A 1 68 ? -11.212 21.767 7.429 1.00 59.12 129 ASP A CA 1
ATOM 537 C C . ASP A 1 68 ? -9.994 22.411 6.777 1.00 56.65 129 ASP A C 1
ATOM 538 O O . ASP A 1 68 ? -9.963 23.633 6.594 1.00 58.26 129 ASP A O 1
ATOM 543 N N . ALA A 1 69 ? -8.993 21.609 6.429 1.00 56.75 130 ALA A N 1
ATOM 544 C CA . ALA A 1 69 ? -7.739 22.121 5.904 1.00 56.76 130 ALA A CA 1
ATOM 545 C C . ALA A 1 69 ? -7.838 22.433 4.415 1.00 57.64 130 ALA A C 1
ATOM 546 O O . ALA A 1 69 ? -8.661 21.871 3.685 1.00 58.53 130 ALA A O 1
ATOM 548 N N . GLU A 1 70 ? -6.986 23.355 3.976 1.00 55.26 131 GLU A N 1
ATOM 549 C CA . GLU A 1 70 ? -6.801 23.639 2.565 1.00 57.35 131 GLU A CA 1
ATOM 550 C C . GLU A 1 70 ? -6.308 22.387 1.836 1.00 58.53 131 GLU A C 1
ATOM 551 O O . GLU A 1 70 ? -5.898 21.397 2.447 1.00 67.92 131 GLU A O 1
ATOM 557 N N . ALA A 1 71 ? -6.352 22.438 0.507 1.00 57.48 132 ALA A N 1
ATOM 558 C CA . ALA A 1 71 ? -5.870 21.327 -0.302 1.00 56.36 132 ALA A CA 1
ATOM 559 C C . ALA A 1 71 ? -4.346 21.322 -0.339 1.00 57.69 132 ALA A C 1
ATOM 560 O O . ALA A 1 71 ? -3.699 22.374 -0.322 1.00 55.77 132 ALA A O 1
ATOM 562 N N . PHE A 1 72 ? -3.772 20.123 -0.396 1.00 57.19 133 PHE A N 1
ATOM 563 C CA . PHE A 1 72 ? -2.323 20.001 -0.476 1.00 55.22 133 PHE A CA 1
ATOM 564 C C . PHE A 1 72 ? -1.799 20.456 -1.833 1.00 55.58 133 PHE A C 1
ATOM 565 O O . PHE A 1 72 ? -2.458 20.310 -2.867 1.00 56.63 133 PHE A O 1
ATOM 573 N N . SER A 1 73 ? -0.595 21.022 -1.810 1.00 51.83 134 SER A N 1
ATOM 574 C CA . SER A 1 73 ? 0.207 21.240 -3.002 1.00 52.85 134 SER A CA 1
ATOM 575 C C . SER A 1 73 ? 1.670 21.214 -2.586 1.00 52.31 134 SER A C 1
ATOM 576 O O . SER A 1 73 ? 2.014 21.588 -1.460 1.00 54.09 134 SER A O 1
ATOM 579 N N . MET A 1 74 ? 2.527 20.746 -3.499 1.00 51.05 135 MET A N 1
ATOM 580 C CA . MET A 1 74 ? 3.957 20.683 -3.211 1.00 50.16 135 MET A CA 1
ATOM 581 C C . MET A 1 74 ? 4.471 22.035 -2.737 1.00 47.35 135 MET A C 1
ATOM 582 O O . MET A 1 74 ? 5.282 22.117 -1.807 1.00 46.90 135 MET A O 1
ATOM 587 N N . ASP A 1 75 ? 3.973 23.110 -3.347 1.00 47.04 136 ASP A N 1
ATOM 588 C CA . ASP A 1 75 ? 4.431 24.455 -3.031 1.00 51.06 136 ASP A CA 1
ATOM 589 C C . ASP A 1 75 ? 4.185 24.837 -1.577 1.00 48.83 136 ASP A C 1
ATOM 590 O O . ASP A 1 75 ? 4.877 25.720 -1.056 1.00 50.44 136 ASP A O 1
ATOM 595 N N . LYS A 1 76 ? 3.225 24.199 -0.907 1.00 46.35 137 LYS A N 1
ATOM 596 C CA . LYS A 1 76 ? 2.919 24.557 0.472 1.00 49.19 137 LYS A CA 1
ATOM 597 C C . LYS A 1 76 ? 3.876 23.944 1.486 1.00 46.52 137 LYS A C 1
ATOM 598 O O . LYS A 1 76 ? 3.973 24.459 2.605 1.00 51.18 137 LYS A O 1
ATOM 604 N N . VAL A 1 77 ? 4.588 22.876 1.134 1.00 43.02 138 VAL A N 1
ATOM 605 C CA . VAL A 1 77 ? 5.448 22.196 2.093 1.00 41.56 138 VAL A CA 1
ATOM 606 C C . VAL A 1 77 ? 6.914 22.172 1.679 1.00 43.52 138 VAL A C 1
ATOM 607 O O . VAL A 1 77 ? 7.770 21.864 2.525 1.00 40.50 138 VAL A O 1
ATOM 611 N N . LEU A 1 78 ? 7.244 22.472 0.424 1.00 42.09 139 LEU A N 1
ATOM 612 C CA . LEU A 1 78 ? 8.621 22.353 -0.040 1.00 40.78 139 LEU A CA 1
ATOM 613 C C . LEU A 1 78 ? 9.555 23.227 0.790 1.00 39.39 139 LEU A C 1
ATOM 614 O O . LEU A 1 78 ? 9.293 24.414 1.007 1.00 43.95 139 LEU A O 1
ATOM 619 N N . ARG A 1 79 ? 10.655 22.628 1.239 1.00 38.91 140 ARG A N 1
ATOM 620 C CA . ARG A 1 79 ? 11.679 23.284 2.036 1.00 38.45 140 ARG A CA 1
ATOM 621 C C . ARG A 1 79 ? 12.975 23.410 1.245 1.00 40.30 140 ARG A C 1
ATOM 622 O O . ARG A 1 79 ? 13.237 22.630 0.325 1.00 36.55 140 ARG A O 1
ATOM 630 N N . GLN A 1 80 ? 13.789 24.397 1.619 1.00 42.97 141 GLN A N 1
ATOM 631 C CA . GLN A 1 80 ? 15.071 24.613 0.959 1.00 42.75 141 GLN A CA 1
ATOM 632 C C . GLN A 1 80 ? 16.056 23.512 1.331 1.00 3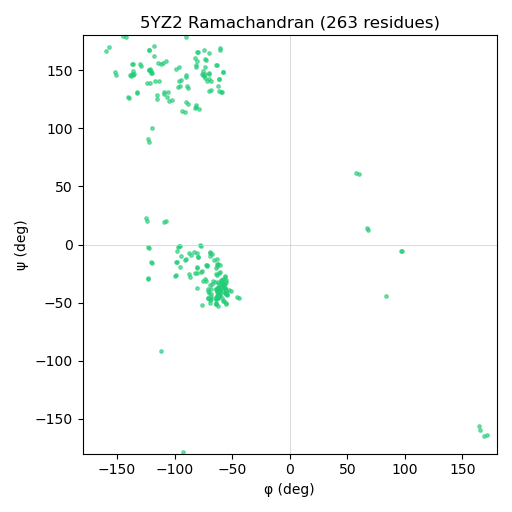9.68 141 GLN A C 1
ATOM 633 O O . GLN A 1 80 ? 16.097 23.055 2.477 1.00 39.13 141 GLN A O 1
ATOM 639 N N . ALA A 1 81 ? 16.846 23.079 0.352 1.00 35.48 142 ALA A N 1
ATOM 640 C CA . ALA A 1 81 ? 17.842 22.040 0.567 1.00 36.04 142 ALA A CA 1
ATOM 641 C C . ALA A 1 81 ? 19.210 22.653 0.844 1.00 37.08 142 ALA A C 1
ATOM 642 O O . ALA A 1 81 ? 19.588 23.659 0.235 1.00 45.32 142 ALA A O 1
ATOM 644 N N . VAL A 1 82 ? 19.952 22.041 1.772 1.00 35.01 143 VAL A N 1
ATOM 645 C CA . VAL A 1 82 ? 21.334 22.416 2.057 1.00 31.88 143 VAL A CA 1
ATOM 646 C C . VAL A 1 82 ? 22.263 21.477 1.303 1.00 29.55 143 VAL A C 1
ATOM 647 O O . VAL A 1 82 ? 22.045 20.258 1.275 1.00 30.80 143 VAL A O 1
ATOM 651 N N . VAL A 1 83 ? 23.296 22.040 0.681 1.00 29.45 144 VAL A N 1
ATOM 652 C CA . VAL A 1 83 ? 24.231 21.282 -0.141 1.00 31.22 144 VAL A CA 1
ATOM 653 C C . VAL A 1 83 ? 25.621 21.349 0.478 1.00 34.69 144 VAL A C 1
ATOM 654 O O . VAL A 1 83 ? 26.043 22.399 0.975 1.00 35.72 144 VAL A O 1
ATOM 658 N N . VAL A 1 84 ? 26.332 20.222 0.434 1.00 31.01 145 VAL A N 1
ATOM 659 C CA . VAL A 1 84 ? 27.712 20.141 0.917 1.00 33.62 145 VAL A CA 1
ATOM 660 C C . VAL A 1 84 ? 28.545 19.359 -0.079 1.00 32.33 145 VAL A C 1
ATOM 661 O O . VAL A 1 84 ? 28.046 18.472 -0.789 1.00 31.26 145 VAL A O 1
ATOM 665 N N . PRO A 1 85 ? 29.831 19.681 -0.169 1.00 34.49 146 PRO A N 1
ATOM 666 C CA . PRO A 1 85 ? 30.730 18.952 -1.073 1.00 36.18 146 PRO A CA 1
ATOM 667 C C . PRO A 1 85 ? 31.085 17.562 -0.559 1.00 34.6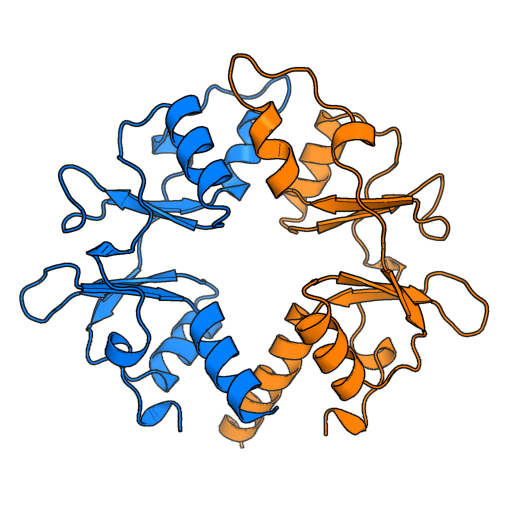5 146 PRO A C 1
ATOM 668 O O . PRO A 1 85 ? 31.091 17.300 0.646 1.00 34.23 146 PRO A O 1
ATOM 672 N N . GLU A 1 86 ? 31.386 16.659 -1.504 1.00 34.70 147 GLU A N 1
ATOM 673 C CA . GLU A 1 86 ? 31.760 15.292 -1.136 1.00 38.15 147 GLU A CA 1
ATOM 674 C C . GLU A 1 86 ? 32.949 15.255 -0.187 1.00 35.15 147 GLU A C 1
ATOM 675 O O . GLU A 1 86 ? 33.083 14.317 0.606 1.00 34.64 147 GLU A O 1
ATOM 681 N N . SER A 1 87 ? 33.809 16.270 -0.241 1.00 34.89 148 SER A N 1
ATOM 682 C CA . SER A 1 87 ? 35.052 16.282 0.520 1.00 39.27 148 SER A CA 1
ATOM 683 C C . SER A 1 87 ? 34.882 16.738 1.962 1.00 37.83 148 SER A C 1
ATOM 684 O O . SER A 1 87 ? 35.851 16.679 2.727 1.00 34.32 148 SER A O 1
ATOM 687 N N . LYS A 1 88 ? 33.693 17.190 2.353 1.00 36.67 149 LYS A N 1
ATOM 688 C CA . LYS A 1 88 ? 33.504 17.717 3.698 1.00 34.44 149 LYS A CA 1
ATOM 689 C C . LYS A 1 88 ? 33.781 16.641 4.739 1.00 29.17 149 LYS A C 1
ATOM 690 O O . LYS A 1 88 ? 33.305 15.509 4.621 1.00 30.78 149 LYS A O 1
ATOM 696 N N . ARG A 1 89 ? 34.574 16.990 5.751 1.00 30.88 150 ARG A N 1
ATOM 697 C CA . ARG A 1 89 ? 34.903 16.040 6.803 1.00 27.37 150 ARG A CA 1
ATOM 698 C C . ARG A 1 89 ? 33.697 15.842 7.712 1.00 28.58 150 ARG A C 1
ATOM 699 O O . ARG A 1 89 ? 32.951 16.784 7.994 1.00 30.18 150 ARG A O 1
ATOM 707 N N . VAL A 1 90 ? 33.515 14.602 8.171 1.00 27.73 151 VAL A N 1
ATOM 708 C CA . VAL A 1 90 ? 32.287 14.241 8.876 1.00 26.09 151 VAL A CA 1
ATOM 709 C C . VAL A 1 90 ? 32.158 14.954 10.219 1.00 33.82 151 VAL A C 1
ATOM 710 O O . VAL A 1 90 ? 31.040 15.224 10.669 1.00 29.69 151 VAL A O 1
ATOM 714 N N . ASP A 1 91 ? 33.267 15.255 10.899 1.00 31.69 152 ASP A N 1
ATOM 715 C CA . ASP A 1 91 ? 33.138 16.005 12.146 1.00 33.87 152 ASP A CA 1
ATOM 716 C C . ASP A 1 91 ? 32.534 17.380 11.887 1.00 30.89 152 ASP A C 1
ATOM 717 O O . ASP A 1 91 ? 31.672 17.848 12.647 1.00 31.11 152 ASP A O 1
ATOM 722 N N . ARG A 1 92 ? 32.933 18.017 10.782 1.00 26.71 153 ARG A N 1
ATOM 723 C CA . ARG A 1 92 ? 32.353 19.303 10.417 1.00 28.79 153 ARG A CA 1
ATOM 724 C C . ARG A 1 92 ? 30.892 19.154 10.015 1.00 28.89 153 ARG A C 1
ATOM 725 O O . ARG A 1 92 ? 30.061 20.009 10.349 1.00 29.22 153 ARG A O 1
ATOM 733 N N . MET A 1 93 ? 30.553 18.065 9.316 1.00 27.30 154 MET A N 1
ATOM 734 C CA . MET A 1 93 ? 29.158 17.830 8.958 1.00 23.59 154 MET A CA 1
ATOM 735 C C . MET A 1 93 ? 28.301 17.683 10.206 1.00 22.70 154 MET A C 1
ATOM 736 O O . MET A 1 93 ? 27.201 18.243 10.287 1.00 27.84 154 MET A O 1
ATOM 741 N N . LEU A 1 94 ? 28.798 16.943 11.201 1.00 23.71 155 LEU A N 1
ATOM 742 C CA . LEU A 1 94 ? 28.050 16.783 12.441 1.00 27.39 155 LEU A CA 1
ATOM 743 C C . LEU A 1 94 ? 27.859 18.129 13.126 1.00 31.58 155 LEU A C 1
ATOM 744 O O . LEU A 1 94 ? 26.755 18.461 13.579 1.00 29.86 155 LEU A O 1
ATOM 749 N N . LYS A 1 95 ? 28.930 18.927 13.202 1.00 32.34 156 LYS A N 1
ATOM 750 C CA . LYS A 1 95 ? 28.797 20.254 13.793 1.00 32.00 156 LYS A CA 1
ATOM 751 C C . LYS A 1 95 ? 27.749 21.087 13.063 1.00 29.46 156 LYS A C 1
ATOM 752 O O . LYS A 1 95 ? 26.994 21.834 13.698 1.00 31.61 156 LYS A O 1
ATOM 758 N N . GLU A 1 96 ? 27.675 20.969 11.731 1.00 26.36 157 GLU A N 1
ATOM 759 C CA . GLU A 1 96 ? 26.703 21.766 10.983 1.00 28.78 157 GLU A CA 1
ATOM 760 C C . GLU A 1 96 ? 25.276 21.288 11.230 1.00 27.86 157 GLU A C 1
ATOM 761 O O . GLU A 1 96 ? 24.373 22.101 11.470 1.00 27.30 157 GLU A O 1
ATOM 767 N N . PHE A 1 97 ? 25.047 19.971 11.168 1.00 26.43 158 PHE A N 1
ATOM 768 C CA . PHE A 1 97 ? 23.722 19.453 11.498 1.00 24.12 158 PHE A CA 1
ATOM 769 C C . PHE A 1 97 ? 23.289 19.931 12.873 1.00 27.81 158 PHE A C 1
ATOM 770 O O . PHE A 1 97 ? 22.140 20.347 13.068 1.00 24.28 158 PHE A O 1
ATOM 778 N N . ARG A 1 98 ? 24.205 19.886 13.840 1.00 24.14 159 ARG A N 1
ATOM 779 C CA . ARG A 1 98 ? 23.861 20.226 15.214 1.00 28.57 159 ARG A CA 1
ATOM 780 C C . ARG A 1 98 ? 23.567 21.714 15.371 1.00 31.69 159 ARG A C 1
ATOM 781 O O . ARG A 1 98 ? 22.573 22.093 15.999 1.00 30.79 159 ARG A O 1
ATOM 789 N N . SER A 1 99 ? 24.435 22.573 14.833 1.00 27.58 160 SER A N 1
ATOM 790 C CA . SER A 1 99 ? 24.262 24.009 15.039 1.00 31.17 160 SER A CA 1
ATOM 791 C C . SER A 1 99 ? 23.062 24.543 14.265 1.00 33.31 160 SER A C 1
ATOM 792 O O . SER A 1 99 ? 22.304 25.371 14.785 1.00 30.39 160 SER A O 1
ATOM 795 N N . GLN A 1 100 ? 22.859 24.071 13.033 1.00 26.46 161 GLN A N 1
ATOM 796 C CA . GLN A 1 100 ? 21.731 24.519 12.222 1.00 29.57 161 GLN A CA 1
ATOM 797 C C . GLN A 1 100 ? 20.462 23.722 12.496 1.00 30.55 161 GLN A C 1
ATOM 798 O O . GLN A 1 100 ? 19.389 24.105 12.015 1.00 31.89 161 GLN A O 1
ATOM 804 N N . ARG A 1 101 ? 20.564 22.638 13.264 1.00 26.05 162 ARG A N 1
ATOM 805 C CA . ARG A 1 101 ? 19.423 21.833 13.701 1.00 27.73 162 ARG A CA 1
ATOM 806 C C . ARG A 1 101 ? 18.616 21.296 12.516 1.00 27.83 162 ARG A C 1
ATOM 807 O O . ARG A 1 101 ? 17.427 21.581 12.358 1.00 26.70 162 ARG A O 1
ATOM 815 N N . TYR A 1 102 ? 19.278 20.494 11.685 1.00 26.44 163 TYR A N 1
ATOM 816 C CA . TYR A 1 102 ? 18.589 19.785 10.619 1.00 25.51 163 TYR A CA 1
ATOM 817 C C . TYR A 1 102 ? 19.205 18.399 10.485 1.00 25.97 163 TYR A C 1
ATOM 818 O O . TYR A 1 102 ? 20.148 18.046 11.202 1.00 26.33 163 TYR A O 1
ATOM 827 N N . HIS A 1 103 ? 18.662 17.604 9.562 1.00 23.12 164 HIS A N 1
ATOM 828 C CA . HIS A 1 103 ? 18.936 16.174 9.518 1.00 23.25 164 HIS A CA 1
ATOM 829 C C . HIS A 1 103 ? 19.513 15.684 8.199 1.00 20.84 164 HIS A C 1
ATOM 830 O O . HIS A 1 103 ? 20.232 14.683 8.196 1.00 22.57 164 HIS A O 1
ATOM 837 N N . MET A 1 104 ? 19.205 16.336 7.079 1.00 25.89 165 MET A N 1
ATOM 838 C CA . MET A 1 104 ? 19.574 15.820 5.767 1.00 22.46 165 MET A CA 1
ATOM 839 C C . MET A 1 104 ? 20.204 16.922 4.931 1.00 21.94 165 MET A C 1
ATOM 840 O O . MET A 1 104 ? 19.639 18.014 4.808 1.00 21.37 165 MET A O 1
ATOM 845 N N . ALA A 1 105 ? 21.363 16.623 4.345 1.00 23.30 166 ALA A N 1
ATOM 846 C CA . ALA A 1 105 ? 22.022 17.486 3.377 1.00 23.68 166 ALA A CA 1
ATOM 847 C C . ALA A 1 105 ? 22.208 16.746 2.057 1.00 28.93 166 ALA A C 1
ATOM 848 O O . ALA A 1 105 ? 22.326 15.515 2.027 1.00 24.91 166 ALA A O 1
ATOM 850 N N . ILE A 1 106 ? 22.216 17.511 0.959 1.00 26.69 167 ILE A N 1
ATOM 851 C CA . ILE A 1 106 ? 22.534 16.983 -0.365 1.00 27.94 167 ILE A CA 1
ATOM 852 C C . ILE A 1 106 ? 24.034 17.081 -0.606 1.00 28.14 167 ILE A C 1
ATOM 853 O O . ILE A 1 106 ? 24.665 18.103 -0.302 1.00 29.38 167 ILE A O 1
ATOM 858 N N . VAL A 1 107 ? 24.608 16.011 -1.156 1.00 25.52 168 VAL A N 1
ATOM 859 C CA . VAL A 1 107 ? 26.041 15.896 -1.411 1.00 25.61 168 VAL A CA 1
ATOM 860 C C . VAL A 1 107 ? 26.264 16.038 -2.910 1.00 28.85 168 VAL A C 1
ATOM 861 O O . VAL A 1 107 ? 25.704 15.263 -3.703 1.00 33.47 168 VAL A O 1
ATOM 865 N N . ILE A 1 108 ? 27.149 16.965 -3.288 1.00 29.78 169 ILE A N 1
ATOM 866 C CA . ILE A 1 108 ? 27.447 17.287 -4.678 1.00 32.15 169 ILE A CA 1
ATOM 867 C C . ILE A 1 108 ? 28.931 17.079 -4.943 1.00 36.14 169 ILE A C 1
ATOM 868 O O . ILE A 1 108 ? 29.771 17.239 -4.051 1.00 36.91 169 ILE A O 1
ATOM 873 N N . ASP A 1 109 ? 29.255 16.735 -6.189 1.00 38.58 170 ASP A N 1
ATOM 874 C CA . ASP A 1 109 ? 30.640 16.530 -6.579 1.00 43.83 170 ASP A CA 1
ATOM 875 C C . ASP A 1 109 ? 31.242 17.846 -7.076 1.00 46.90 170 ASP A C 1
ATOM 876 O O . ASP A 1 109 ? 30.575 18.881 -7.140 1.00 47.43 170 ASP A O 1
ATOM 881 N N . GLU A 1 110 ? 32.525 17.804 -7.441 1.00 48.69 171 GLU A N 1
ATOM 882 C CA . GLU A 1 110 ? 33.241 19.008 -7.849 1.00 52.65 171 GLU A CA 1
ATOM 883 C C . GLU A 1 110 ? 32.712 19.618 -9.141 1.00 53.78 171 GLU A C 1
ATOM 884 O O . GLU A 1 110 ? 33.063 20.761 -9.452 1.00 53.27 171 GLU A O 1
ATOM 890 N N . PHE A 1 111 ? 31.886 18.898 -9.893 1.00 51.09 172 PHE A N 1
ATOM 891 C CA . PHE A 1 111 ? 31.340 19.394 -11.148 1.00 53.51 172 PHE A CA 1
ATOM 892 C C . PHE A 1 111 ? 29.947 19.983 -10.994 1.00 54.05 172 PHE A C 1
ATOM 893 O O . PHE A 1 111 ? 29.382 20.472 -11.978 1.00 52.97 172 PHE A O 1
ATOM 901 N N . GLY A 1 112 ? 29.381 19.940 -9.790 1.00 53.75 173 GLY A N 1
ATOM 902 C CA . GLY A 1 112 ? 28.048 20.436 -9.536 1.00 51.96 173 GLY A CA 1
ATOM 903 C C . GLY A 1 112 ? 26.971 19.379 -9.529 1.00 50.05 173 GLY A C 1
ATOM 904 O O . GLY A 1 112 ? 25.817 19.698 -9.217 1.00 48.78 173 GLY A O 1
ATOM 905 N N . GLY A 1 113 ? 27.306 18.133 -9.853 1.00 48.54 174 GLY A N 1
ATOM 906 C CA . GLY A 1 113 ? 26.311 17.090 -9.843 1.00 43.39 174 GLY A CA 1
ATOM 907 C C . GLY A 1 113 ? 26.054 16.557 -8.450 1.00 36.79 174 GLY A C 1
ATOM 908 O O . GLY A 1 113 ? 26.873 16.677 -7.540 1.00 37.09 174 GLY A O 1
ATOM 909 N N . VAL A 1 114 ? 24.882 15.956 -8.293 1.00 38.10 175 VAL A N 1
ATOM 910 C CA . VAL A 1 114 ? 24.468 15.395 -7.013 1.00 37.60 175 VAL A CA 1
ATOM 911 C C . VAL A 1 114 ? 25.107 14.022 -6.851 1.00 34.94 175 VAL A C 1
ATOM 912 O O . VAL A 1 114 ? 24.884 13.123 -7.667 1.00 36.50 175 VAL A O 1
ATOM 916 N N . SER A 1 115 ? 25.910 13.858 -5.802 1.00 30.87 176 SER A N 1
ATOM 917 C CA . SER A 1 115 ? 26.518 12.563 -5.549 1.00 28.65 176 SER A CA 1
ATOM 918 C C . SER A 1 115 ? 25.710 11.741 -4.567 1.00 32.53 176 SER A C 1
ATOM 919 O O . SER A 1 115 ? 25.841 10.513 -4.554 1.00 29.12 176 SER A O 1
ATOM 922 N N . GLY A 1 116 ? 24.847 12.374 -3.784 1.00 30.28 177 GLY A N 1
ATOM 923 C CA . GLY A 1 116 ? 24.006 11.612 -2.880 1.00 26.94 177 GLY A CA 1
ATOM 924 C C . GLY A 1 116 ? 23.394 12.518 -1.829 1.00 25.77 177 GLY A C 1
ATOM 925 O O . GLY A 1 116 ? 23.208 13.708 -2.052 1.00 28.53 177 GLY A O 1
ATOM 926 N N . LEU A 1 117 ? 23.039 11.905 -0.704 1.00 25.28 178 LEU A N 1
ATOM 927 C CA . LEU A 1 117 ? 22.550 12.629 0.459 1.00 24.84 178 LEU A CA 1
ATOM 928 C C . LEU A 1 117 ? 23.224 12.051 1.696 1.00 22.59 178 LEU A C 1
ATOM 929 O O . LEU A 1 117 ? 23.662 10.897 1.710 1.00 24.76 178 LEU A O 1
ATOM 934 N N . VAL A 1 118 ? 23.308 12.867 2.741 1.00 23.09 179 VAL A N 1
ATOM 935 C CA . VAL A 1 118 ? 23.890 12.448 4.008 1.00 21.80 179 VAL A CA 1
ATOM 936 C C . VAL A 1 118 ? 22.977 12.926 5.124 1.00 21.45 179 VAL A C 1
ATOM 937 O O . VAL A 1 118 ? 22.344 13.982 5.021 1.00 21.33 179 VAL A O 1
ATOM 941 N N . THR A 1 119 ? 22.907 12.142 6.196 1.00 24.21 180 THR A N 1
ATOM 942 C CA . THR A 1 11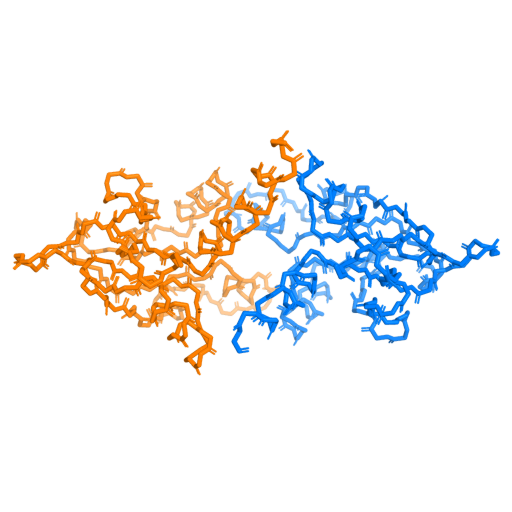9 ? 22.000 12.426 7.297 1.00 21.16 180 THR A CA 1
ATOM 943 C C . THR A 1 119 ? 22.749 12.392 8.619 1.00 22.78 180 THR A C 1
ATOM 944 O O . THR A 1 119 ? 23.760 11.701 8.759 1.00 22.23 180 THR A O 1
ATOM 948 N N . ILE A 1 120 ? 22.232 13.138 9.597 1.00 22.55 181 ILE A N 1
ATOM 949 C CA . ILE A 1 120 ? 22.799 13.077 10.940 1.00 21.40 181 ILE A CA 1
ATOM 950 C C . ILE A 1 120 ? 22.608 11.689 11.540 1.00 24.65 181 ILE A C 1
ATOM 951 O O . ILE A 1 120 ? 23.447 11.216 12.318 1.00 23.56 181 ILE A O 1
ATOM 956 N N . GLU A 1 121 ? 21.514 11.008 11.186 1.00 23.83 182 GLU A N 1
ATOM 957 C CA . GLU A 1 121 ? 21.280 9.673 11.728 1.00 25.85 182 GLU A CA 1
ATOM 958 C C . GLU A 1 121 ? 22.406 8.711 11.367 1.00 22.51 182 GLU A C 1
ATOM 959 O O . GLU A 1 121 ? 22.745 7.828 12.165 1.00 26.39 182 GLU A O 1
ATOM 965 N N . ASP A 1 122 ? 23.013 8.871 10.189 1.00 24.10 183 ASP A N 1
ATOM 966 C CA . ASP A 1 122 ? 24.096 7.966 9.816 1.00 27.61 183 ASP A CA 1
ATOM 967 C C . ASP A 1 122 ? 25.385 8.275 10.567 1.00 22.71 183 ASP A C 1
ATOM 968 O O . ASP A 1 122 ? 26.148 7.355 10.909 1.00 27.83 183 ASP A O 1
ATOM 973 N N . ILE A 1 123 ? 25.610 9.545 10.895 1.00 23.53 184 ILE A N 1
ATOM 974 C CA . ILE A 1 123 ? 26.776 9.901 11.693 1.00 27.81 184 ILE A CA 1
ATOM 975 C C . ILE A 1 123 ? 26.618 9.363 13.109 1.00 25.75 184 ILE A C 1
ATOM 976 O O . ILE A 1 123 ? 27.525 8.721 13.665 1.00 27.21 184 ILE A O 1
ATOM 981 N N . LEU A 1 124 ? 25.438 9.576 13.697 1.00 25.20 185 LEU A N 1
ATOM 982 C CA . LEU A 1 124 ? 25.168 9.011 15.010 1.00 25.68 185 LEU A CA 1
ATOM 983 C C . LEU A 1 124 ? 25.298 7.498 14.989 1.00 29.24 185 LEU A C 1
ATOM 984 O O . LEU A 1 124 ? 25.770 6.902 15.962 1.00 29.84 185 LEU A O 1
ATOM 989 N N . GLU A 1 125 ? 24.907 6.858 13.886 1.00 29.08 186 GLU A N 1
ATOM 990 C CA . GLU A 1 125 ? 25.106 5.418 13.791 1.00 27.24 186 GLU A CA 1
ATOM 991 C C . GLU A 1 125 ? 26.587 5.073 13.846 1.00 29.73 186 GLU A C 1
ATOM 992 O O . GLU A 1 125 ? 26.977 4.071 14.458 1.00 34.53 186 GLU A O 1
ATOM 998 N N . LEU A 1 126 ? 27.433 5.891 13.214 1.00 31.79 187 LEU A N 1
ATOM 999 C CA . LEU A 1 126 ? 28.869 5.651 13.323 1.00 33.76 187 LEU A CA 1
ATOM 1000 C C . LEU A 1 126 ? 29.323 5.730 14.781 1.00 33.22 187 LEU A C 1
ATOM 1001 O O . LEU A 1 126 ? 30.063 4.859 15.267 1.00 34.18 187 LEU A O 1
ATOM 1006 N N . ILE A 1 127 ? 28.844 6.746 15.508 1.00 33.69 188 ILE A N 1
ATOM 1007 C CA . ILE A 1 127 ? 29.268 6.945 16.895 1.00 33.41 188 ILE A CA 1
ATOM 1008 C C . ILE A 1 127 ? 28.820 5.780 17.776 1.00 37.33 188 ILE A C 1
ATOM 1009 O O . ILE A 1 127 ? 29.620 5.187 18.517 1.00 41.9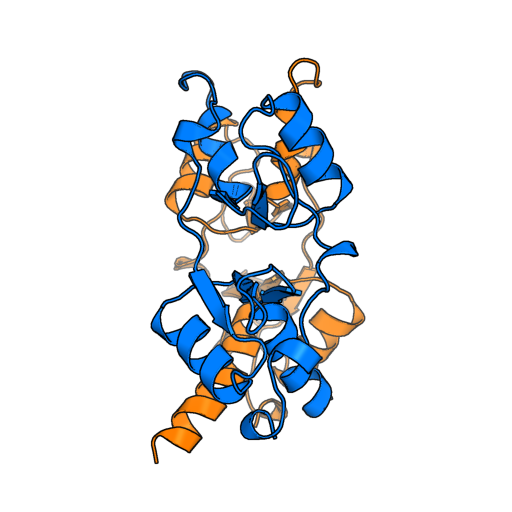2 188 ILE A O 1
ATOM 1014 N N . VAL A 1 128 ? 27.534 5.427 17.704 1.00 33.06 189 VAL A N 1
ATOM 1015 C CA . VAL A 1 128 ? 27.018 4.344 18.538 1.00 37.94 189 VAL A CA 1
ATOM 1016 C C . VAL A 1 128 ? 27.699 3.034 18.178 1.00 43.93 189 VAL A C 1
ATOM 1017 O O . VAL A 1 128 ? 27.993 2.208 19.051 1.00 49.37 189 VAL A O 1
ATOM 1021 N N . GLY A 1 129 ? 27.958 2.821 16.887 1.00 38.74 190 GLY A N 1
ATOM 1022 C CA . GLY A 1 129 ? 28.730 1.659 16.489 1.00 42.53 190 GLY A CA 1
ATOM 1023 C C . GLY A 1 129 ? 30.069 1.607 17.195 1.00 48.37 190 GLY A C 1
ATOM 1024 O O . GLY A 1 129 ? 30.510 0.543 17.636 1.00 55.20 190 GLY A O 1
ATOM 1025 N N . GLU A 1 130 ? 30.734 2.759 17.319 1.00 51.42 191 GLU A N 1
ATOM 1026 C CA . GLU A 1 130 ? 31.982 2.783 18.076 1.00 52.49 191 GLU A CA 1
ATOM 1027 C C . GLU A 1 130 ? 31.761 2.442 19.549 1.00 52.13 191 GLU A C 1
ATOM 1028 O O . GLU A 1 130 ? 32.583 1.746 20.157 1.00 53.78 191 GLU A O 1
ATOM 1034 N N . ILE A 1 131 ? 30.662 2.916 20.147 1.00 45.87 192 ILE A N 1
ATOM 1035 C CA . ILE A 1 131 ? 30.417 2.601 21.558 1.00 48.61 192 ILE A CA 1
ATOM 1036 C C . ILE A 1 131 ? 30.261 1.097 21.774 1.00 53.42 192 ILE A C 1
ATOM 1037 O O . ILE A 1 131 ? 30.942 0.503 22.619 1.00 56.47 192 ILE A O 1
ATOM 1042 N N . GLU A 1 132 ? 29.368 0.461 21.023 1.00 52.05 193 GLU A N 1
ATOM 1043 C CA . GLU A 1 132 ? 29.041 -0.946 21.269 1.00 55.91 193 GLU A CA 1
ATOM 1044 C C . GLU A 1 132 ? 30.115 -1.904 20.763 1.00 59.37 193 GLU A C 1
ATOM 1045 O O . GLU A 1 132 ? 31.105 -1.483 20.167 1.00 59.19 193 GLU A O 1
ATOM 1051 N N . GLU B 1 2 ? 30.678 5.898 31.342 1.00 77.29 63 GLU B N 1
ATOM 1052 C CA . GLU B 1 2 ? 29.868 6.972 31.903 1.00 76.20 63 GLU B CA 1
ATOM 1053 C C . GLU B 1 2 ? 28.381 6.677 31.708 1.00 72.04 63 GLU B C 1
ATOM 1054 O O . GLU B 1 2 ? 27.562 7.000 32.567 1.00 68.96 63 GLU B O 1
ATOM 1060 N N . LEU B 1 3 ? 28.040 6.050 30.579 1.00 68.97 64 LEU B N 1
ATOM 1061 C CA . LEU B 1 3 ? 26.658 5.631 30.361 1.00 63.87 64 LEU B CA 1
ATOM 1062 C C . LEU B 1 3 ? 26.223 4.620 31.413 1.00 64.34 64 LEU B C 1
ATOM 1063 O O . LEU B 1 3 ? 25.072 4.634 31.866 1.00 61.81 64 LEU B O 1
ATOM 1068 N N . ALA B 1 4 ? 27.133 3.729 31.810 1.00 66.35 65 ALA B N 1
ATOM 1069 C CA . ALA B 1 4 ? 26.807 2.708 32.796 1.00 65.52 65 ALA B CA 1
ATOM 1070 C C . ALA B 1 4 ? 26.438 3.291 34.152 1.00 67.89 65 ALA B C 1
ATOM 1071 O O . ALA B 1 4 ? 25.869 2.575 34.981 1.00 68.67 65 ALA B O 1
ATOM 1073 N N . LEU B 1 5 ? 26.764 4.557 34.416 1.00 68.25 66 LEU B N 1
ATOM 1074 C CA . LEU B 1 5 ? 26.539 5.122 35.740 1.00 67.67 66 LEU B CA 1
ATOM 1075 C C . LEU B 1 5 ? 25.264 5.944 35.866 1.00 66.68 66 LEU B C 1
ATOM 1076 O O . LEU B 1 5 ? 24.831 6.206 36.993 1.00 71.59 66 LEU B O 1
ATOM 1081 N N . GLN B 1 6 ? 24.643 6.343 34.760 1.00 59.12 67 GLN B N 1
ATOM 1082 C CA . GLN B 1 6 ? 23.403 7.103 34.832 1.00 59.53 67 GLN B CA 1
ATOM 1083 C C . GLN B 1 6 ? 22.198 6.183 34.691 1.00 51.66 67 GLN B C 1
ATOM 1084 O O . GLN B 1 6 ? 22.269 5.119 34.072 1.00 51.54 67 GLN B O 1
ATOM 1090 N N . ARG B 1 7 ? 21.084 6.617 35.272 1.00 50.47 68 ARG B N 1
ATOM 1091 C CA . ARG B 1 7 ? 19.823 5.896 35.240 1.00 48.89 68 ARG B CA 1
ATOM 1092 C C . ARG B 1 7 ? 18.844 6.603 34.318 1.00 47.05 68 ARG B C 1
ATOM 1093 O O . ARG B 1 7 ? 18.970 7.799 34.043 1.00 46.94 68 ARG B O 1
ATOM 1101 N N . VAL B 1 8 ? 17.855 5.844 33.841 1.00 38.66 69 VAL B N 1
ATOM 1102 C CA . VAL B 1 8 ? 16.859 6.431 32.950 1.00 33.95 69 VAL B CA 1
ATOM 1103 C C . VAL B 1 8 ? 16.158 7.607 33.619 1.00 32.84 69 VAL B C 1
ATOM 1104 O O . VAL B 1 8 ? 15.789 8.579 32.948 1.00 38.60 69 VAL B O 1
ATOM 1108 N N . ARG B 1 9 ? 15.961 7.549 34.941 1.00 33.91 70 ARG B N 1
ATOM 1109 C CA . ARG B 1 9 ? 15.325 8.665 35.637 1.00 37.05 70 ARG B CA 1
ATOM 1110 C C . ARG B 1 9 ? 16.088 9.970 35.428 1.00 42.57 70 ARG B C 1
ATOM 1111 O O . ARG B 1 9 ? 15.478 11.044 35.380 1.00 42.40 70 ARG B O 1
ATOM 1119 N N . ASP B 1 10 ? 17.417 9.902 35.317 1.00 45.99 71 ASP B N 1
ATOM 1120 C CA . ASP B 1 10 ? 18.222 11.109 35.160 1.00 48.08 71 ASP B CA 1
ATOM 1121 C C . ASP B 1 10 ? 18.097 11.743 33.777 1.00 45.86 71 ASP B C 1
ATOM 1122 O O . ASP B 1 10 ? 18.443 12.919 33.622 1.00 44.72 71 ASP B O 1
ATOM 1127 N N . ILE B 1 11 ? 17.615 11.009 32.775 1.00 42.15 72 ILE B N 1
ATOM 1128 C CA . ILE B 1 11 ? 17.558 11.508 31.405 1.00 41.18 72 ILE B CA 1
ATOM 1129 C C . ILE B 1 11 ? 16.152 11.491 30.827 1.00 39.79 72 ILE B C 1
ATOM 1130 O O . ILE B 1 11 ? 15.958 11.943 29.693 1.00 37.37 72 ILE B O 1
ATOM 1135 N N . MET B 1 12 ? 15.166 10.987 31.564 1.00 34.82 73 MET B N 1
ATOM 1136 C CA . MET B 1 12 ? 13.811 10.871 31.049 1.00 31.79 73 MET B CA 1
ATOM 1137 C C . MET B 1 12 ? 13.123 12.234 30.971 1.00 29.15 73 MET B C 1
ATOM 1138 O O . MET B 1 12 ? 13.514 13.203 31.626 1.00 34.42 73 MET B O 1
ATOM 1143 N N . ILE B 1 13 ? 12.085 12.292 30.141 1.00 29.78 74 ILE B N 1
ATOM 1144 C CA . ILE B 1 13 ? 11.144 13.408 30.103 1.00 33.91 74 ILE B CA 1
ATOM 1145 C C . ILE B 1 13 ? 10.137 13.191 31.226 1.00 30.60 74 ILE B C 1
ATOM 1146 O O . ILE B 1 13 ? 9.420 12.183 31.216 1.00 29.63 74 ILE B O 1
ATOM 1151 N N . PRO B 1 14 ? 10.041 14.088 32.206 1.00 32.87 75 PRO B N 1
ATOM 1152 C CA . PRO B 1 14 ? 9.160 13.835 33.353 1.00 37.51 75 PRO B CA 1
ATOM 1153 C C . PRO B 1 14 ? 7.695 13.757 32.942 1.00 33.89 75 PRO B C 1
ATOM 1154 O O . PRO B 1 14 ? 7.275 14.310 31.924 1.00 36.36 75 PRO B O 1
ATOM 1158 N N . ARG B 1 15 ? 6.913 13.037 33.755 1.00 34.37 76 ARG B N 1
ATOM 1159 C CA . ARG B 1 15 ? 5.488 12.856 33.473 1.00 36.80 76 ARG B CA 1
ATOM 1160 C C . ARG B 1 15 ? 4.812 14.168 33.088 1.00 35.07 76 ARG B C 1
ATOM 1161 O O . ARG B 1 15 ? 4.030 14.223 32.132 1.00 36.99 76 ARG B O 1
ATOM 1169 N N . SER B 1 16 ? 5.089 15.233 33.840 1.00 37.17 77 SER B N 1
ATOM 1170 C CA . SER B 1 16 ? 4.423 16.508 33.609 1.00 41.65 77 SER B CA 1
ATOM 1171 C C . SER B 1 16 ? 4.743 17.106 32.243 1.00 44.15 77 SER B C 1
ATOM 1172 O O . SER B 1 16 ? 3.943 17.894 31.725 1.00 47.87 77 SER B O 1
ATOM 1175 N N . GLN B 1 17 ? 5.884 16.764 31.648 1.00 40.28 78 GLN B N 1
ATOM 1176 C CA . GLN B 1 17 ? 6.273 17.311 30.353 1.00 39.18 78 GLN B CA 1
ATOM 1177 C C . GLN B 1 17 ? 5.922 16.404 29.178 1.00 37.61 78 GLN B C 1
ATOM 1178 O O . GLN B 1 17 ? 6.196 16.770 28.030 1.00 33.67 78 GLN B O 1
ATOM 1184 N N . MET B 1 18 ? 5.334 15.237 29.431 1.00 31.34 79 MET B N 1
ATOM 1185 C CA . MET B 1 18 ? 4.946 14.332 28.354 1.00 30.73 79 MET B CA 1
ATOM 1186 C C . MET B 1 18 ? 3.776 14.907 27.560 1.00 34.96 79 MET B C 1
ATOM 1187 O O . MET B 1 18 ? 2.781 15.356 28.136 1.00 35.75 79 MET B O 1
ATOM 1192 N N . ILE B 1 19 ? 3.893 14.888 26.235 1.00 31.93 80 ILE B N 1
ATOM 1193 C CA . ILE B 1 19 ? 2.795 15.245 25.341 1.00 34.28 80 ILE B CA 1
ATOM 1194 C C . ILE B 1 19 ? 2.054 13.968 24.956 1.00 31.26 80 ILE B C 1
ATOM 1195 O O . ILE B 1 19 ? 2.598 13.104 24.266 1.00 27.17 80 ILE B O 1
ATOM 1200 N N . THR B 1 20 ? 0.798 13.857 25.371 1.00 28.55 81 THR B N 1
ATOM 1201 C CA . THR B 1 20 ? 0.043 12.625 25.211 1.00 30.11 81 THR B CA 1
ATOM 1202 C C . THR B 1 20 ? -1.228 12.882 24.412 1.00 29.77 81 THR B C 1
ATOM 1203 O O . THR B 1 20 ? -1.635 14.024 24.183 1.00 30.00 81 THR B O 1
ATOM 1207 N N . LEU B 1 21 ? -1.852 11.789 23.986 1.00 32.58 82 LEU B N 1
ATOM 1208 C CA . LEU B 1 21 ? -3.151 11.824 23.339 1.00 31.68 82 LEU B CA 1
ATOM 1209 C C . LEU B 1 21 ? -4.118 10.985 24.162 1.00 33.00 82 LEU B C 1
ATOM 1210 O O . LEU B 1 21 ? -3.729 9.984 24.773 1.00 37.48 82 LEU B O 1
ATOM 1215 N N . LYS B 1 22 ? -5.386 11.386 24.166 1.00 36.45 83 LYS B N 1
ATOM 1216 C CA . LYS B 1 22 ? -6.412 10.635 24.873 1.00 37.23 83 LYS B CA 1
ATOM 1217 C C . LYS B 1 22 ? -7.014 9.598 23.939 1.00 37.45 83 LYS B C 1
ATOM 1218 O O . LYS B 1 22 ? -7.175 9.844 22.742 1.00 40.83 83 LYS B O 1
ATOM 1224 N N . ARG B 1 23 ? -7.357 8.438 24.502 1.00 40.77 84 ARG B N 1
ATOM 1225 C CA . ARG B 1 23 ? -7.826 7.325 23.688 1.00 44.23 84 ARG B CA 1
ATOM 1226 C C . ARG B 1 23 ? -9.021 7.714 22.829 1.00 44.78 84 ARG B C 1
ATOM 1227 O O . ARG B 1 23 ? -9.184 7.194 21.718 1.00 45.89 84 ARG B O 1
ATOM 1235 N N . ASN B 1 24 ? -9.861 8.629 23.317 1.00 41.26 85 ASN B N 1
ATOM 1236 C CA . ASN B 1 24 ? -11.107 8.980 22.647 1.00 49.50 85 ASN B CA 1
ATOM 1237 C C . ASN B 1 24 ? -11.074 10.373 22.028 1.00 51.77 85 ASN B C 1
ATOM 1238 O O . ASN B 1 24 ? -12.133 10.948 21.756 1.00 58.04 85 ASN B O 1
ATOM 1243 N N . GLN B 1 25 ? -9.891 10.936 21.806 1.00 45.71 86 GLN B N 1
ATOM 1244 C CA . GLN B 1 25 ? -9.825 12.251 21.188 1.00 43.89 86 GLN B CA 1
ATOM 1245 C C . GLN B 1 25 ? -10.117 12.136 19.698 1.00 43.23 86 GLN B C 1
ATOM 1246 O O . GLN B 1 25 ? -9.821 11.121 19.061 1.00 44.42 86 GLN B O 1
ATOM 1252 N N . THR B 1 26 ? -10.709 13.186 19.140 1.00 41.46 87 THR B N 1
ATOM 1253 C CA . THR B 1 26 ? -10.995 13.161 17.718 1.00 39.20 87 THR B CA 1
ATOM 1254 C C . THR B 1 26 ? -9.697 13.264 16.928 1.00 41.55 87 THR B C 1
ATOM 1255 O O . THR B 1 26 ? -8.641 13.625 17.456 1.00 39.19 87 THR B O 1
ATOM 1259 N N . LEU B 1 27 ? -9.784 12.935 15.638 1.00 37.72 88 LEU B N 1
ATOM 1260 C CA . LEU B 1 27 ? -8.616 13.063 14.774 1.00 35.62 88 LEU B CA 1
ATOM 1261 C C . LEU B 1 27 ? -8.127 14.504 14.719 1.00 37.71 88 LEU B C 1
ATOM 1262 O O . LEU B 1 27 ? -6.918 14.750 14.693 1.00 38.13 88 LEU B O 1
ATOM 1267 N N . ASP B 1 28 ? -9.047 15.471 14.671 1.00 39.09 89 ASP B N 1
ATOM 1268 C CA . ASP B 1 28 ? -8.625 16.869 14.641 1.00 41.33 89 ASP B CA 1
ATOM 1269 C C . ASP B 1 28 ? -7.869 17.252 15.909 1.00 39.02 89 ASP B C 1
ATOM 1270 O O . ASP B 1 28 ? -6.835 17.921 15.839 1.00 43.53 89 ASP B O 1
ATOM 1275 N N . GLU B 1 29 ? -8.367 16.841 17.079 1.00 40.52 90 GLU B N 1
ATOM 1276 C CA . GLU B 1 29 ? -7.667 17.162 18.321 1.00 44.18 90 GLU B CA 1
ATOM 1277 C C . GLU B 1 29 ? -6.282 16.521 18.347 1.00 38.70 90 GLU B C 1
ATOM 1278 O O . GLU B 1 29 ? -5.280 17.181 18.670 1.00 40.89 90 GLU B O 1
ATOM 1284 N N . CYS B 1 30 ? -6.201 15.246 17.959 1.00 39.50 91 CYS B N 1
ATOM 1285 C CA . CYS B 1 30 ? -4.911 14.575 17.866 1.00 35.11 91 CYS B CA 1
ATOM 1286 C C . CYS B 1 30 ? -3.973 15.348 16.951 1.00 36.78 91 CYS B C 1
ATOM 1287 O O . CYS B 1 30 ? -2.826 15.624 17.311 1.00 32.78 91 CYS B O 1
ATOM 1290 N N . LEU B 1 31 ? -4.443 15.687 15.750 1.00 36.30 92 LEU B N 1
ATOM 1291 C CA . LEU B 1 31 ? -3.625 16.457 14.818 1.00 35.10 92 LEU B CA 1
ATOM 1292 C C . LEU B 1 31 ? -3.156 17.765 15.431 1.00 37.86 92 LEU B C 1
ATOM 1293 O O . LEU B 1 31 ? -2.015 18.179 15.215 1.00 36.30 92 LEU B O 1
ATOM 1298 N N . ASP B 1 32 ? -4.030 18.458 16.160 1.00 37.63 93 ASP B N 1
ATOM 1299 C CA . ASP B 1 32 ? -3.605 19.703 16.787 1.00 37.94 93 ASP B CA 1
ATOM 1300 C C . ASP B 1 32 ? -2.429 19.456 17.719 1.00 34.19 93 ASP B C 1
ATOM 1301 O O . ASP B 1 32 ? -1.428 20.183 17.675 1.00 37.98 93 ASP B O 1
ATOM 1306 N N . VAL B 1 33 ? -2.514 18.408 18.543 1.00 33.63 94 VAL B N 1
ATOM 1307 C CA . VAL B 1 33 ? -1.414 18.107 19.460 1.00 36.29 94 VAL B CA 1
ATOM 1308 C C . VAL B 1 33 ? -0.152 17.731 18.683 1.00 34.87 94 VAL B C 1
ATOM 1309 O O . VAL B 1 33 ? 0.944 18.233 18.960 1.00 31.61 94 VAL B O 1
ATOM 1313 N N . ILE B 1 34 ? -0.293 16.849 17.692 1.00 31.17 95 ILE B N 1
ATOM 1314 C CA . ILE B 1 34 ? 0.859 16.335 16.952 1.00 29.30 95 ILE B CA 1
ATOM 1315 C C . ILE B 1 34 ? 1.564 17.461 16.206 1.00 32.74 95 ILE B C 1
ATOM 1316 O O . ILE B 1 34 ? 2.796 17.568 16.220 1.00 34.99 95 ILE B O 1
ATOM 1321 N N . ILE B 1 35 ? 0.789 18.302 15.525 1.00 33.98 96 ILE B N 1
ATOM 1322 C CA . ILE B 1 35 ? 1.359 19.379 14.726 1.00 36.60 96 ILE B CA 1
ATOM 1323 C C . ILE B 1 35 ? 1.969 20.446 15.624 1.00 42.82 96 ILE B C 1
ATOM 1324 O O . ILE B 1 35 ? 3.051 20.972 15.339 1.00 45.44 96 ILE B O 1
ATOM 1329 N N . GLU B 1 36 ? 1.281 20.792 16.713 1.00 40.42 97 GLU B N 1
ATOM 1330 C CA . GLU B 1 36 ? 1.792 21.823 17.610 1.00 42.03 97 GLU B CA 1
ATOM 1331 C C . GLU B 1 36 ? 3.103 21.386 18.259 1.00 39.51 97 GLU B C 1
ATOM 1332 O O . GLU B 1 36 ? 4.070 22.155 18.308 1.00 41.55 97 GLU B O 1
ATOM 1338 N N . SER B 1 37 ? 3.160 20.143 18.751 1.00 37.36 98 SER B N 1
ATOM 1339 C CA . SER B 1 37 ? 4.336 19.699 19.498 1.00 35.64 98 SER B CA 1
ATOM 1340 C C . SER B 1 37 ? 5.483 19.253 18.597 1.00 36.53 98 SER B C 1
ATOM 1341 O O . SER B 1 37 ? 6.642 19.284 19.025 1.00 41.71 98 SER B O 1
ATOM 1344 N N . ALA B 1 38 ? 5.188 18.829 17.370 1.00 35.22 99 ALA B N 1
ATOM 1345 C CA . ALA B 1 38 ? 6.165 18.373 16.384 1.00 37.60 99 ALA B CA 1
ATOM 1346 C C . ALA B 1 38 ? 6.860 17.069 16.762 1.00 36.85 99 ALA B C 1
ATOM 1347 O O . ALA B 1 38 ? 7.881 16.725 16.148 1.00 33.27 99 ALA B O 1
ATOM 1349 N N . HIS B 1 39 ? 6.351 16.330 17.744 1.00 29.56 100 HIS B N 1
ATOM 1350 C CA . HIS B 1 39 ? 6.951 15.048 18.077 1.00 29.17 100 HIS B CA 1
ATOM 1351 C C . HIS B 1 39 ? 6.498 13.976 17.086 1.00 27.96 100 HIS B C 1
ATOM 1352 O O . HIS B 1 39 ? 5.535 14.150 16.334 1.00 30.79 100 HIS B O 1
ATOM 1359 N N . SER B 1 40 ? 7.208 12.847 17.101 1.00 26.63 101 SER B N 1
ATOM 1360 C CA . SER B 1 40 ? 6.939 11.736 16.195 1.00 31.23 101 SER B CA 1
ATOM 1361 C C . SER B 1 40 ? 6.114 10.623 16.825 1.00 31.41 101 SER B C 1
ATOM 1362 O O . SER B 1 40 ? 5.418 9.902 16.102 1.00 26.25 101 SER B O 1
ATOM 1365 N N . ARG B 1 41 ? 6.168 10.468 18.146 1.00 24.15 102 ARG B N 1
ATOM 1366 C CA . ARG B 1 41 ? 5.520 9.363 18.836 1.00 23.46 102 ARG B CA 1
ATOM 1367 C C . ARG B 1 41 ? 4.864 9.897 20.097 1.00 26.33 102 ARG B C 1
ATOM 1368 O O . ARG B 1 41 ? 5.371 10.827 20.728 1.00 25.11 102 ARG B O 1
ATOM 1376 N N . PHE B 1 42 ? 3.722 9.314 20.450 1.00 24.16 103 PHE B N 1
ATOM 1377 C CA . PHE B 1 42 ? 2.918 9.861 21.535 1.00 25.28 103 PHE B CA 1
ATOM 1378 C C . PHE B 1 42 ? 2.338 8.748 22.395 1.00 24.87 103 PHE B C 1
ATOM 1379 O O . PHE B 1 42 ? 1.675 7.843 21.871 1.00 27.41 103 PHE B O 1
ATOM 1387 N N . PRO B 1 43 ? 2.553 8.776 23.707 1.00 25.88 104 PRO B N 1
ATOM 1388 C CA . PRO B 1 43 ? 1.789 7.884 24.582 1.00 28.82 104 PRO B CA 1
ATOM 1389 C C . PRO B 1 43 ? 0.307 8.207 24.478 1.00 27.69 104 PRO B C 1
ATOM 1390 O O . PRO B 1 43 ? -0.083 9.369 24.355 1.00 29.79 104 PRO B O 1
ATOM 1394 N N . VAL B 1 44 ? -0.521 7.169 24.525 1.00 32.50 105 VAL B N 1
ATOM 1395 C CA . VAL B 1 44 ? -1.968 7.311 24.432 1.00 30.92 105 VAL B CA 1
ATOM 1396 C C . VAL B 1 44 ? -2.555 6.863 25.758 1.00 27.85 105 VAL B C 1
ATOM 1397 O O . VAL B 1 44 ? -2.231 5.773 26.246 1.00 33.14 105 VAL B O 1
ATOM 1401 N N . ILE B 1 45 ? -3.406 7.701 26.348 1.00 32.05 106 ILE B N 1
ATOM 1402 C CA . ILE B 1 45 ? -3.831 7.492 27.723 1.00 35.00 106 ILE B CA 1
ATOM 1403 C C . ILE B 1 45 ? -5.335 7.269 27.798 1.00 37.05 106 ILE B C 1
ATOM 1404 O O . ILE B 1 45 ? -6.094 7.588 26.877 1.00 39.50 106 ILE B O 1
ATOM 1409 N N . SER B 1 46 ? -5.751 6.704 28.930 1.00 42.24 107 SER B N 1
ATOM 1410 C CA . SER B 1 46 ? -7.153 6.538 29.308 1.00 49.17 107 SER B CA 1
ATOM 1411 C C . SER B 1 46 ? -7.380 7.290 30.617 1.00 52.01 107 SER B C 1
ATOM 1412 O O . SER B 1 46 ? -7.031 6.787 31.689 1.00 54.10 107 SER B O 1
ATOM 1415 N N . GLU B 1 47 ? -7.946 8.494 30.528 1.00 55.18 108 GLU B N 1
ATOM 1416 C CA . GLU B 1 47 ? -8.287 9.311 31.691 1.00 59.50 108 GLU B CA 1
ATOM 1417 C C . GLU B 1 47 ? -7.117 10.132 32.223 1.00 59.42 108 GLU B C 1
ATOM 1418 O O . GLU B 1 47 ? -7.285 11.317 32.532 1.00 61.47 108 GLU B O 1
ATOM 1424 N N . ASP B 1 48 ? -5.932 9.535 32.330 1.00 49.57 109 ASP B N 1
ATOM 1425 C CA . ASP B 1 48 ? -4.803 10.251 32.913 1.00 48.85 109 ASP B CA 1
ATOM 1426 C C . ASP B 1 48 ? -3.511 9.583 32.464 1.00 44.51 109 ASP B C 1
ATOM 1427 O O . ASP B 1 48 ? -3.511 8.463 31.947 1.00 39.12 109 ASP B O 1
ATOM 1432 N N . LYS B 1 49 ? -2.400 10.289 32.688 1.00 45.16 110 LYS B N 1
ATOM 1433 C CA . LYS B 1 49 ? -1.091 9.824 32.244 1.00 40.25 110 LYS B CA 1
ATOM 1434 C C . LYS B 1 49 ? -0.595 8.609 33.012 1.00 42.68 110 LYS B C 1
ATOM 1435 O O . LYS B 1 49 ? 0.408 8.012 32.607 1.00 43.63 110 LYS B O 1
ATOM 1441 N N . ASP B 1 50 ? -1.264 8.225 34.096 1.00 39.64 111 ASP B N 1
ATOM 1442 C CA . ASP B 1 50 ? -0.896 7.014 34.813 1.00 39.87 111 ASP B CA 1
ATOM 1443 C C . ASP B 1 50 ? -1.431 5.749 34.156 1.00 40.00 111 ASP B C 1
ATOM 1444 O O . ASP B 1 50 ? -1.023 4.650 34.544 1.00 42.30 111 ASP B O 1
ATOM 1449 N N . HIS B 1 51 ? -2.326 5.869 33.181 1.00 36.54 112 HIS B N 1
ATOM 1450 C CA . HIS B 1 51 ? -2.910 4.716 32.500 1.00 43.05 112 HIS B CA 1
ATOM 1451 C C . HIS B 1 51 ? -2.615 4.835 31.004 1.00 38.46 112 HIS B C 1
ATOM 1452 O O . HIS B 1 51 ? -3.413 5.384 30.239 1.00 38.86 112 HIS B O 1
ATOM 1459 N N . ILE B 1 52 ? -1.468 4.307 30.589 1.00 34.39 113 ILE B N 1
ATOM 1460 C CA . ILE B 1 52 ? -1.033 4.369 29.198 1.00 34.11 113 ILE B CA 1
ATOM 1461 C C . ILE B 1 52 ? -1.557 3.139 28.466 1.00 30.49 113 ILE B C 1
ATOM 1462 O O . ILE B 1 52 ? -1.271 2.002 28.856 1.00 34.65 113 ILE B O 1
ATOM 1467 N N . GLU B 1 53 ? -2.325 3.374 27.402 1.00 28.91 114 GLU B N 1
ATOM 1468 C CA . GLU B 1 53 ? -2.906 2.310 26.592 1.00 30.00 114 GLU B CA 1
ATOM 1469 C C . GLU B 1 53 ? -1.974 1.835 25.489 1.00 28.40 114 GLU B C 1
ATOM 1470 O O . GLU B 1 53 ? -2.045 0.666 25.090 1.00 26.94 114 GLU B O 1
ATOM 1476 N N . GLY B 1 54 ? -1.095 2.706 25.011 1.00 28.84 115 GLY B N 1
ATOM 1477 C CA . GLY B 1 54 ? -0.192 2.359 23.935 1.00 24.53 115 GLY B CA 1
ATOM 1478 C C . GLY B 1 54 ? 0.499 3.600 23.403 1.00 24.52 115 GLY B C 1
ATOM 1479 O O . GLY B 1 54 ? 0.480 4.662 24.030 1.00 27.82 115 GLY B O 1
ATOM 1480 N N . ILE B 1 55 ? 1.104 3.445 22.227 1.00 24.63 116 ILE B N 1
ATOM 1481 C CA . ILE B 1 55 ? 1.848 4.511 21.567 1.00 24.65 116 ILE B CA 1
ATOM 1482 C C . ILE B 1 55 ? 1.229 4.754 20.200 1.00 24.53 116 ILE B C 1
ATOM 1483 O O . ILE B 1 55 ? 0.875 3.801 19.494 1.00 24.86 116 ILE B O 1
ATOM 1488 N N . LEU B 1 56 ? 1.107 6.022 19.817 1.00 24.39 117 LEU B N 1
ATOM 1489 C CA . LEU B 1 56 ? 0.726 6.396 18.461 1.00 24.29 117 LEU B CA 1
ATOM 1490 C C . LEU B 1 56 ? 1.926 7.005 17.750 1.00 25.43 117 LEU B C 1
ATOM 1491 O O . LEU B 1 56 ? 2.570 7.920 18.275 1.00 25.23 117 LEU B O 1
ATOM 1496 N N . MET B 1 57 ? 2.206 6.508 16.551 1.00 24.94 118 MET B N 1
ATOM 1497 C CA . MET B 1 57 ? 3.292 7.005 15.719 1.00 24.71 118 MET B CA 1
ATOM 1498 C C . MET B 1 57 ? 2.684 7.887 14.640 1.00 24.52 118 MET B C 1
ATOM 1499 O O . MET B 1 57 ? 1.801 7.441 13.901 1.00 25.85 118 MET B O 1
ATOM 1504 N N . ALA B 1 58 ? 3.145 9.137 14.559 1.00 24.49 119 ALA B N 1
ATOM 1505 C CA . ALA B 1 58 ? 2.546 10.073 13.613 1.00 25.72 119 ALA B CA 1
ATOM 1506 C C . ALA B 1 58 ? 2.589 9.524 12.192 1.00 31.73 119 ALA B C 1
ATOM 1507 O O . ALA B 1 58 ? 1.638 9.702 11.422 1.00 29.63 119 ALA B O 1
ATOM 1509 N N . LYS B 1 59 ? 3.672 8.827 11.832 1.00 29.98 120 LYS B N 1
ATOM 1510 C CA . LYS B 1 59 ? 3.780 8.317 10.467 1.00 30.80 120 LYS B CA 1
ATOM 1511 C C . LYS B 1 59 ? 2.629 7.383 10.126 1.00 31.64 120 LYS B C 1
ATOM 1512 O O . LYS B 1 59 ? 2.192 7.333 8.970 1.00 30.70 120 LYS B O 1
ATOM 1518 N N . ASP B 1 60 ? 2.101 6.667 11.119 1.00 27.70 121 ASP B N 1
ATOM 1519 C CA . ASP B 1 60 ? 1.025 5.720 10.863 1.00 29.32 121 ASP B CA 1
ATOM 1520 C C . ASP B 1 60 ? -0.282 6.408 10.493 1.00 33.14 121 ASP B C 1
ATOM 1521 O O . ASP B 1 60 ? -1.240 5.722 10.122 1.00 30.54 121 ASP B O 1
ATOM 1526 N N . LEU B 1 61 ? -0.349 7.736 10.589 1.00 23.99 122 LEU B N 1
ATOM 1527 C CA . LEU B 1 61 ? -1.496 8.473 10.074 1.00 25.64 122 LEU B CA 1
ATOM 1528 C C . LEU B 1 61 ? -1.466 8.630 8.561 1.00 30.47 122 LEU B C 1
ATOM 1529 O O . LEU B 1 61 ? -2.523 8.819 7.947 1.00 30.92 122 LEU B O 1
ATOM 1534 N N . LEU B 1 62 ? -0.290 8.547 7.943 1.00 28.33 123 LEU B N 1
ATOM 1535 C CA . LEU B 1 62 ? -0.193 8.906 6.532 1.00 29.02 123 LEU B CA 1
ATOM 1536 C C . LEU B 1 62 ? -1.046 8.026 5.625 1.00 32.88 123 LEU B C 1
ATOM 1537 O O . LEU B 1 62 ? -1.658 8.569 4.688 1.00 32.16 123 LEU B O 1
ATOM 1542 N N . PRO B 1 63 ? -1.130 6.707 5.822 1.00 33.93 124 PRO B N 1
ATOM 1543 C CA . PRO B 1 63 ? -1.969 5.893 4.926 1.00 33.80 124 PRO B CA 1
ATOM 1544 C C . PRO B 1 63 ? -3.420 6.335 4.888 1.00 32.36 124 PRO B C 1
ATOM 1545 O O . PRO B 1 63 ? -4.088 6.161 3.861 1.00 35.82 124 PRO B O 1
ATOM 1549 N N . PHE B 1 64 ? -3.928 6.908 5.974 1.00 33.02 125 PHE B N 1
ATOM 1550 C CA . PHE B 1 64 ? -5.309 7.371 6.028 1.00 33.74 125 PHE B CA 1
ATOM 1551 C C . PHE B 1 64 ? -5.526 8.694 5.307 1.00 37.41 125 PHE B C 1
ATOM 1552 O O . PHE B 1 64 ? -6.662 9.180 5.265 1.00 36.22 125 PHE B O 1
ATOM 1560 N N . MET B 1 65 ? -4.477 9.276 4.735 1.00 35.57 126 MET B N 1
ATOM 1561 C CA . MET B 1 65 ? -4.600 10.473 3.920 1.00 34.92 126 MET B CA 1
ATOM 1562 C C . MET B 1 65 ? -4.820 10.164 2.443 1.00 36.61 126 MET B C 1
ATOM 1563 O O . MET B 1 65 ? -5.158 11.079 1.682 1.00 45.22 126 MET B O 1
ATOM 1568 N N . ARG B 1 66 ? -4.628 8.915 2.014 1.00 40.52 127 ARG B N 1
ATOM 1569 C CA . ARG B 1 66 ? -4.923 8.575 0.629 1.00 46.77 127 ARG B CA 1
ATOM 1570 C C . ARG B 1 66 ? -6.376 8.895 0.308 1.00 43.33 127 ARG B C 1
ATOM 1571 O O . ARG B 1 66 ? -7.262 8.811 1.163 1.00 41.39 127 ARG B O 1
ATOM 1579 N N . SER B 1 67 ? -6.615 9.255 -0.953 1.00 47.53 128 SER B N 1
ATOM 1580 C CA . SER B 1 67 ? -7.932 9.718 -1.370 1.00 51.84 128 SER B CA 1
ATOM 1581 C C . SER B 1 67 ? -9.007 8.651 -1.219 1.00 55.40 128 SER B C 1
ATOM 1582 O O . SER B 1 67 ? -10.196 8.985 -1.196 1.00 54.62 128 SER B O 1
ATOM 1585 N N . ASP B 1 68 ? -8.622 7.379 -1.119 1.00 49.43 129 ASP B N 1
ATOM 1586 C CA . ASP B 1 68 ? -9.574 6.274 -1.104 1.00 55.24 129 ASP B CA 1
ATOM 1587 C C . ASP B 1 68 ? -9.416 5.391 0.127 1.00 52.56 129 ASP B C 1
ATOM 1588 O O . ASP B 1 68 ? -9.875 4.244 0.127 1.00 53.26 129 ASP B O 1
ATOM 1593 N N . ALA B 1 69 ? -8.800 5.908 1.185 1.00 48.29 130 ALA B N 1
ATOM 1594 C CA . ALA B 1 69 ? -8.505 5.100 2.356 1.00 45.07 130 ALA B CA 1
ATOM 1595 C C . ALA B 1 69 ? -9.725 4.984 3.261 1.00 48.64 130 ALA B C 1
ATOM 1596 O O . ALA B 1 69 ? -10.599 5.858 3.283 1.00 47.88 130 ALA B O 1
ATOM 1598 N N . GLU B 1 70 ? -9.781 3.885 4.010 1.00 47.95 131 GLU B N 1
ATOM 1599 C CA . GLU B 1 70 ? -10.788 3.759 5.046 1.00 51.36 131 GLU B CA 1
ATOM 1600 C C . GLU B 1 70 ? -10.612 4.873 6.078 1.00 50.66 131 GLU B C 1
ATOM 1601 O O . GLU B 1 70 ? -9.613 5.596 6.096 1.00 49.26 131 GLU B O 1
ATOM 1607 N N . ALA B 1 71 ? -11.6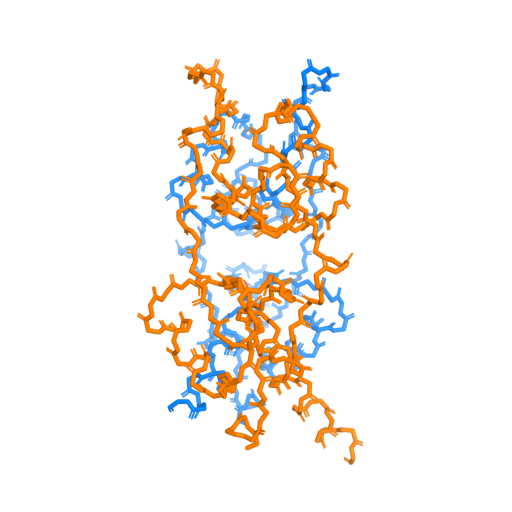03 4.998 6.953 1.00 47.07 132 ALA B N 1
ATOM 1608 C CA . ALA B 1 71 ? -11.567 6.039 7.968 1.00 45.13 132 ALA B CA 1
ATOM 1609 C C . ALA B 1 71 ? -10.555 5.704 9.058 1.00 42.40 132 ALA B C 1
ATOM 1610 O O . ALA B 1 71 ? -10.318 4.539 9.389 1.00 43.59 132 ALA B O 1
ATOM 1612 N N . PHE B 1 72 ? -9.941 6.749 9.605 1.00 40.53 133 PHE B N 1
ATOM 1613 C CA . PHE B 1 72 ? -9.010 6.579 10.708 1.00 36.29 133 PHE B CA 1
ATOM 1614 C C . PHE B 1 72 ? -9.744 6.167 11.978 1.00 38.08 133 PHE B C 1
ATOM 1615 O O . PHE B 1 72 ? -10.890 6.560 12.220 1.00 39.89 133 PHE B O 1
ATOM 1623 N N . SER B 1 73 ? -9.069 5.363 12.794 1.00 38.57 134 SER B N 1
ATOM 1624 C CA . SER B 1 73 ? -9.501 5.130 14.162 1.00 41.02 134 SER B CA 1
ATOM 1625 C C . SER B 1 73 ? -8.272 4.819 14.999 1.00 39.11 134 SER B C 1
ATOM 1626 O O . SER B 1 73 ? -7.321 4.201 14.511 1.00 34.58 134 SER B O 1
ATOM 1629 N N . MET B 1 74 ? -8.295 5.257 16.259 1.00 36.05 135 MET B N 1
ATOM 1630 C CA . MET B 1 74 ? -7.162 5.011 17.143 1.00 38.98 135 MET B CA 1
ATOM 1631 C C . MET B 1 74 ? -6.836 3.526 17.220 1.00 35.93 135 MET B C 1
ATOM 1632 O O . MET B 1 74 ? -5.662 3.138 17.249 1.00 35.46 135 MET B O 1
ATOM 1637 N N . ASP B 1 75 ? -7.868 2.677 17.246 1.00 40.86 136 ASP B N 1
ATOM 1638 C CA . ASP B 1 75 ? -7.642 1.239 17.347 1.00 41.55 136 ASP B CA 1
ATOM 1639 C C . ASP B 1 75 ? -6.847 0.702 16.167 1.00 38.97 136 ASP B C 1
ATOM 1640 O O . ASP B 1 75 ? -6.194 -0.341 16.285 1.00 40.74 136 ASP B O 1
ATOM 1645 N N . LYS B 1 76 ? -6.884 1.392 15.027 1.00 38.60 137 LYS B N 1
ATOM 1646 C CA . LYS B 1 76 ? -6.184 0.908 13.844 1.00 35.63 137 LYS B CA 1
ATOM 1647 C C . LYS B 1 76 ? -4.691 1.209 13.854 1.00 36.57 137 LYS B C 1
ATOM 1648 O O . LYS B 1 76 ? -3.943 0.558 13.118 1.00 38.42 137 LYS B O 1
ATOM 1654 N N . VAL B 1 77 ? -4.236 2.167 14.658 1.00 36.88 138 VAL B N 1
ATOM 1655 C CA . VAL B 1 77 ? -2.830 2.547 14.659 1.00 32.78 138 VAL B CA 1
ATOM 1656 C C . VAL B 1 77 ? -2.158 2.338 16.008 1.00 30.10 138 VAL B C 1
ATOM 1657 O O . VAL B 1 77 ? -0.918 2.331 16.067 1.00 30.51 138 VAL B O 1
ATOM 1661 N N . LEU B 1 78 ? -2.918 2.170 17.090 1.00 27.70 139 LEU B N 1
ATOM 1662 C CA . LEU B 1 78 ? -2.335 2.059 18.420 1.00 25.90 139 LEU B CA 1
ATOM 1663 C C . LEU B 1 78 ? -1.391 0.868 18.508 1.00 26.79 139 LEU B C 1
ATOM 1664 O O . LEU B 1 78 ? -1.732 -0.244 18.099 1.00 30.37 139 LEU B O 1
ATOM 1669 N N . ARG B 1 79 ? -0.199 1.108 19.042 1.00 25.33 140 ARG B N 1
ATOM 1670 C CA . ARG B 1 79 ? 0.784 0.063 19.274 1.00 24.77 140 ARG B CA 1
ATOM 1671 C C . ARG B 1 79 ? 1.036 -0.115 20.765 1.00 25.69 140 ARG B C 1
ATOM 1672 O O . ARG B 1 79 ? 0.845 0.802 21.570 1.00 27.75 140 ARG B O 1
ATOM 1680 N N . GLN B 1 80 ? 1.507 -1.305 21.120 1.00 27.44 141 GLN B N 1
ATOM 1681 C CA . GLN B 1 80 ? 1.778 -1.592 22.520 1.00 28.22 141 GLN B CA 1
ATOM 1682 C C . GLN B 1 80 ? 2.962 -0.771 23.004 1.00 29.27 141 GLN B C 1
ATOM 1683 O O . GLN B 1 80 ? 3.950 -0.590 22.287 1.00 27.74 141 GLN B O 1
ATOM 1689 N N . ALA B 1 81 ? 2.864 -0.287 24.234 1.00 27.28 142 ALA B N 1
ATOM 1690 C CA . ALA B 1 81 ? 3.927 0.498 24.838 1.00 25.73 142 ALA B CA 1
ATOM 1691 C C . ALA B 1 81 ? 4.835 -0.412 25.653 1.00 30.07 142 ALA B C 1
ATOM 1692 O O . ALA B 1 81 ? 4.367 -1.338 26.320 1.00 29.89 142 ALA B O 1
ATOM 1694 N N . VAL B 1 82 ? 6.135 -0.141 25.598 1.00 25.85 143 VAL B N 1
ATOM 1695 C CA . VAL B 1 82 ? 7.118 -0.836 26.421 1.00 24.71 143 VAL B CA 1
ATOM 1696 C C . VAL B 1 82 ? 7.384 -0.003 27.664 1.00 26.41 143 VAL B C 1
ATOM 1697 O O . VAL B 1 82 ? 7.532 1.224 27.586 1.00 25.44 143 VAL B O 1
ATOM 1701 N N . VAL B 1 83 ? 7.445 -0.665 28.815 1.00 26.96 144 VAL B N 1
ATOM 1702 C CA . VAL B 1 83 ? 7.616 -0.005 30.103 1.00 25.63 144 VAL B CA 1
ATOM 1703 C C . VAL B 1 83 ? 8.971 -0.396 30.669 1.00 22.30 144 VAL B C 1
ATOM 1704 O O . VAL B 1 83 ? 9.402 -1.548 30.539 1.00 26.36 144 VAL B O 1
ATOM 1708 N N . VAL B 1 84 ? 9.651 0.570 31.282 1.00 26.90 145 VAL B N 1
ATOM 1709 C CA . VAL B 1 84 ? 10.936 0.308 31.934 1.00 25.05 145 VAL B CA 1
ATOM 1710 C C . VAL B 1 84 ? 10.963 1.001 33.277 1.00 25.28 145 VAL B C 1
ATOM 1711 O O . VAL B 1 84 ? 10.398 2.089 33.459 1.00 27.49 145 VAL B O 1
ATOM 1715 N N . PRO B 1 85 ? 11.625 0.391 34.258 1.00 27.03 146 PRO B N 1
ATOM 1716 C CA . PRO B 1 85 ? 11.765 1.051 35.555 1.00 28.20 146 PRO B CA 1
ATOM 1717 C C . PRO B 1 85 ? 12.783 2.175 35.462 1.00 34.55 146 PRO B C 1
ATOM 1718 O O . PRO B 1 85 ? 13.785 2.080 34.749 1.00 30.66 146 PRO B O 1
ATOM 1722 N N . GLU B 1 86 ? 12.522 3.248 36.211 1.00 32.54 147 GLU B N 1
ATOM 1723 C CA . GLU B 1 86 ? 13.410 4.407 36.189 1.00 37.61 147 GLU B CA 1
ATOM 1724 C C . GLU B 1 86 ? 14.826 4.070 36.639 1.00 35.30 147 GLU B C 1
ATOM 1725 O O . GLU B 1 86 ? 15.744 4.859 36.391 1.00 34.77 147 GLU B O 1
ATOM 1731 N N . SER B 1 87 ? 15.022 2.945 37.324 1.00 35.86 148 SER B N 1
ATOM 1732 C CA . SER B 1 87 ? 16.344 2.598 37.829 1.00 37.54 148 SER B CA 1
ATOM 1733 C C . SER B 1 87 ? 17.247 1.969 36.774 1.00 35.51 148 SER B C 1
ATOM 1734 O O . SER B 1 87 ? 18.433 1.761 37.050 1.00 36.92 148 SER B O 1
ATOM 1737 N N . LYS B 1 88 ? 16.729 1.664 35.584 1.00 32.85 149 LYS B N 1
ATOM 1738 C CA . LYS B 1 88 ? 17.534 1.000 34.563 1.00 32.88 149 LYS B CA 1
ATOM 1739 C C . LYS B 1 88 ? 18.717 1.865 34.136 1.00 34.03 149 LYS B C 1
ATOM 1740 O O . LYS B 1 88 ? 18.581 3.074 33.924 1.00 39.26 149 LYS B O 1
ATOM 1746 N N . ARG B 1 89 ? 19.883 1.229 34.004 1.00 37.26 150 ARG B N 1
ATOM 1747 C CA . ARG B 1 89 ? 21.097 1.930 33.600 1.00 42.27 150 ARG B CA 1
ATOM 1748 C C . ARG B 1 89 ? 21.008 2.353 32.137 1.00 42.62 150 ARG B C 1
ATOM 1749 O O . ARG B 1 89 ? 20.455 1.639 31.293 1.00 36.97 150 ARG B O 1
ATOM 1757 N N . VAL B 1 90 ? 21.544 3.539 31.843 1.00 41.53 151 VAL B N 1
ATOM 1758 C CA . VAL B 1 90 ? 21.377 4.107 30.511 1.00 41.24 151 VAL B CA 1
ATOM 1759 C C . VAL B 1 90 ? 22.121 3.300 29.458 1.00 41.13 151 VAL B C 1
ATOM 1760 O O . VAL B 1 90 ? 21.651 3.184 28.323 1.00 39.20 151 VAL B O 1
ATOM 1764 N N . ASP B 1 91 ? 23.277 2.724 29.795 1.00 43.16 152 ASP B N 1
ATOM 1765 C CA . ASP B 1 91 ? 23.967 1.888 28.815 1.00 45.78 152 ASP B CA 1
ATOM 1766 C C . ASP B 1 91 ? 23.124 0.670 28.446 1.00 40.82 152 ASP B C 1
ATOM 1767 O O . ASP B 1 91 ? 23.001 0.317 27.261 1.00 41.90 152 ASP B O 1
ATOM 1772 N N . ARG B 1 92 ? 22.473 0.060 29.440 1.00 39.27 153 ARG B N 1
ATOM 1773 C CA . ARG B 1 92 ? 21.577 -1.056 29.166 1.00 37.92 153 ARG B CA 1
ATOM 1774 C C . ARG B 1 92 ? 20.320 -0.598 28.437 1.00 31.77 153 ARG B C 1
ATOM 1775 O O . ARG B 1 92 ? 19.799 -1.332 27.590 1.00 36.96 153 ARG B O 1
ATOM 1783 N N . MET B 1 93 ? 19.817 0.602 28.745 1.00 33.49 154 MET B N 1
ATOM 1784 C CA . MET B 1 93 ? 18.671 1.124 28.006 1.00 32.79 154 MET B CA 1
ATOM 1785 C C . MET B 1 93 ? 19.010 1.291 26.532 1.00 33.64 154 MET B C 1
ATOM 1786 O O . MET B 1 93 ? 18.213 0.933 25.658 1.00 33.14 154 MET B O 1
ATOM 1791 N N . LEU B 1 94 ? 20.197 1.828 26.234 1.00 33.07 155 LEU B N 1
ATOM 1792 C CA . LEU B 1 94 ? 20.604 1.987 24.844 1.00 33.97 155 LEU B CA 1
ATOM 1793 C C . LEU B 1 94 ? 20.712 0.629 24.165 1.00 29.47 155 LEU B C 1
ATOM 1794 O O . LEU B 1 94 ? 20.220 0.437 23.046 1.00 30.36 155 LEU B O 1
ATOM 1799 N N . LYS B 1 95 ? 21.346 -0.339 24.838 1.00 33.67 156 LYS B N 1
ATOM 1800 C CA . LYS B 1 95 ? 21.418 -1.675 24.253 1.00 35.52 156 LYS B CA 1
ATOM 1801 C C . LYS B 1 95 ? 20.028 -2.239 23.981 1.00 32.88 156 LYS B C 1
ATOM 1802 O O . LYS B 1 95 ? 19.823 -2.939 22.983 1.00 34.28 156 LYS B O 1
ATOM 1808 N N . GLU B 1 96 ? 19.060 -1.958 24.858 1.00 31.46 157 GLU B N 1
ATOM 1809 C CA . GLU B 1 96 ? 17.710 -2.483 24.656 1.00 33.14 157 GLU B CA 1
ATOM 1810 C C . GLU B 1 96 ? 17.007 -1.800 23.485 1.00 28.15 157 GLU B C 1
ATOM 1811 O O . GLU B 1 96 ? 16.399 -2.468 22.640 1.00 33.47 157 GLU B O 1
ATOM 1817 N N . PHE B 1 97 ? 17.077 -0.467 23.412 1.00 27.81 158 PHE B N 1
ATOM 1818 C CA . PHE B 1 97 ? 16.520 0.222 22.250 1.00 28.00 158 PHE B CA 1
ATOM 1819 C C . PHE B 1 97 ? 17.104 -0.344 20.964 1.00 30.79 158 PHE B C 1
ATOM 1820 O O . PHE B 1 97 ? 16.383 -0.563 19.982 1.00 31.66 158 PHE B O 1
ATOM 1828 N N . ARG B 1 98 ? 18.416 -0.583 20.955 1.00 29.83 159 ARG B N 1
ATOM 1829 C CA . ARG B 1 98 ? 19.089 -1.027 19.740 1.00 36.73 159 ARG B CA 1
ATOM 1830 C C . ARG B 1 98 ? 18.688 -2.450 19.370 1.00 36.43 159 ARG B C 1
ATOM 1831 O O . ARG B 1 98 ? 18.304 -2.723 18.227 1.00 36.76 159 ARG B O 1
ATOM 1839 N N . SER B 1 99 ? 18.765 -3.371 20.332 1.00 35.63 160 SER B N 1
ATOM 1840 C CA . SER B 1 99 ? 18.520 -4.779 20.038 1.00 39.06 160 SER B CA 1
ATOM 1841 C C . SER B 1 99 ? 17.050 -5.044 19.745 1.00 38.70 160 SER B C 1
ATOM 1842 O O . SER B 1 99 ? 16.723 -5.866 18.880 1.00 39.12 160 SER B O 1
ATOM 1845 N N . GLN B 1 100 ? 16.148 -4.384 20.467 1.00 37.74 161 GLN B N 1
ATOM 1846 C CA . GLN B 1 100 ? 14.725 -4.594 20.252 1.00 37.41 161 GLN B CA 1
ATOM 1847 C C . GLN B 1 100 ? 14.150 -3.680 19.174 1.00 33.06 161 GLN B C 1
ATOM 1848 O O . GLN B 1 100 ? 12.987 -3.850 18.795 1.00 34.00 161 GLN B O 1
ATOM 1854 N N . ARG B 1 101 ? 14.938 -2.728 18.672 1.00 33.31 162 ARG B N 1
ATOM 1855 C CA . ARG B 1 101 ? 14.558 -1.873 17.546 1.00 35.48 162 ARG B CA 1
ATOM 1856 C C . ARG B 1 101 ? 13.297 -1.046 17.822 1.00 35.49 162 ARG B C 1
ATOM 1857 O O . ARG B 1 101 ? 12.286 -1.159 17.125 1.00 34.56 162 ARG B O 1
ATOM 1865 N N . TYR B 1 102 ? 13.367 -0.199 18.851 1.00 28.29 163 TYR B N 1
ATOM 1866 C CA . TYR B 1 102 ? 12.320 0.794 19.075 1.00 31.31 163 TYR B CA 1
ATOM 1867 C C . TYR B 1 102 ? 12.954 2.064 19.635 1.00 31.30 163 TYR B C 1
ATOM 1868 O O . TYR B 1 102 ? 14.169 2.135 19.839 1.00 31.92 163 TYR B O 1
ATOM 1877 N N . HIS B 1 103 ? 12.121 3.082 19.878 1.00 27.06 164 HIS B N 1
ATOM 1878 C CA . HIS B 1 103 ? 12.606 4.430 20.159 1.00 29.22 164 HIS B CA 1
ATOM 1879 C C . HIS B 1 103 ? 12.147 5.015 21.484 1.00 26.12 164 HIS B C 1
ATOM 1880 O O . HIS B 1 103 ? 12.864 5.843 22.047 1.00 26.38 164 HIS B O 1
ATOM 1887 N N . MET B 1 104 ? 10.977 4.632 21.991 1.00 25.69 165 MET B N 1
ATOM 1888 C CA . MET B 1 104 ? 10.389 5.285 23.153 1.00 25.55 165 MET B CA 1
ATOM 1889 C C . MET B 1 104 ? 9.915 4.248 24.154 1.00 21.71 165 MET B C 1
ATOM 1890 O O . MET B 1 104 ? 9.219 3.299 23.782 1.00 23.91 165 MET B O 1
ATOM 1895 N N . ALA B 1 105 ? 10.287 4.434 25.416 1.00 23.03 166 ALA B N 1
ATOM 1896 C CA . ALA B 1 105 ? 9.769 3.626 26.507 1.00 26.33 166 ALA B CA 1
ATOM 1897 C C . ALA B 1 105 ? 9.059 4.505 27.527 1.00 27.89 166 ALA B C 1
ATOM 1898 O O . ALA B 1 105 ? 9.424 5.666 27.739 1.00 26.46 166 ALA B O 1
ATOM 1900 N N . ILE B 1 106 ? 8.050 3.931 28.174 1.00 22.79 167 ILE B N 1
ATOM 1901 C CA . ILE B 1 106 ? 7.375 4.574 29.294 1.00 23.33 167 ILE B CA 1
ATOM 1902 C C . ILE B 1 106 ? 8.126 4.200 30.563 1.00 22.86 167 ILE B C 1
ATOM 1903 O O . ILE B 1 106 ? 8.465 3.029 30.771 1.00 27.20 167 ILE B O 1
ATOM 1908 N N . VAL B 1 107 ? 8.375 5.187 31.418 1.00 24.19 168 VAL B N 1
ATOM 1909 C CA . VAL B 1 107 ? 9.179 5.002 32.620 1.00 23.01 168 VAL B CA 1
ATOM 1910 C C . VAL B 1 107 ? 8.260 4.980 33.830 1.00 23.50 168 VAL B C 1
ATOM 1911 O O . VAL B 1 107 ? 7.401 5.858 33.981 1.00 28.34 168 VAL B O 1
ATOM 1915 N N . ILE B 1 108 ? 8.438 3.980 34.694 1.00 27.37 169 ILE B N 1
ATOM 1916 C CA . ILE B 1 108 ? 7.644 3.840 35.906 1.00 29.71 169 ILE B CA 1
ATOM 1917 C C . ILE B 1 108 ? 8.588 3.887 37.099 1.00 29.14 169 ILE B C 1
ATOM 1918 O O . ILE B 1 108 ? 9.746 3.459 37.021 1.00 33.94 169 ILE B O 1
ATOM 1923 N N . ASP B 1 109 ? 8.086 4.426 38.208 1.00 32.49 170 ASP B N 1
ATOM 1924 C CA . ASP B 1 109 ? 8.853 4.552 39.436 1.00 35.91 170 ASP B CA 1
ATOM 1925 C C . ASP B 1 109 ? 8.636 3.341 40.341 1.00 39.40 170 ASP B C 1
ATOM 1926 O O . ASP B 1 109 ? 7.903 2.405 40.017 1.00 38.42 170 ASP B O 1
ATOM 1931 N N . GLU B 1 110 ? 9.279 3.369 41.508 1.00 38.04 171 GLU B N 1
ATOM 1932 C CA . GLU B 1 110 ? 9.238 2.243 42.433 1.00 43.97 171 GLU B CA 1
ATOM 1933 C C . GLU B 1 110 ? 7.842 1.952 42.957 1.00 45.71 171 GLU B C 1
ATOM 1934 O O . GLU B 1 110 ? 7.644 0.907 43.585 1.00 48.18 171 GLU B O 1
ATOM 1940 N N . PHE B 1 111 ? 6.883 2.853 42.755 1.00 45.62 172 PHE B N 1
ATOM 1941 C CA . PHE B 1 111 ? 5.512 2.613 43.185 1.00 43.17 172 PHE B CA 1
ATOM 1942 C C . PHE B 1 111 ? 4.611 2.113 42.066 1.00 38.46 172 PHE B C 1
ATOM 1943 O O . PHE B 1 111 ? 3.458 1.764 42.337 1.00 38.55 172 PHE B O 1
ATOM 1951 N N . GLY B 1 112 ? 5.104 2.061 40.829 1.00 40.60 173 GLY B N 1
ATOM 1952 C CA . GLY B 1 112 ? 4.310 1.628 39.699 1.00 37.71 173 GLY B CA 1
ATOM 1953 C C . GLY B 1 112 ? 3.673 2.731 38.877 1.00 41.37 173 GLY B C 1
ATOM 1954 O O . GLY B 1 112 ? 3.070 2.435 37.837 1.00 38.38 173 GLY B O 1
ATOM 1955 N N . GLY B 1 113 ? 3.779 3.985 39.301 1.00 41.48 174 GLY B N 1
ATOM 1956 C CA . GLY B 1 113 ? 3.209 5.067 38.531 1.00 31.17 174 GLY B CA 1
ATOM 1957 C C . GLY B 1 113 ? 4.117 5.507 37.403 1.00 30.97 174 GLY B C 1
ATOM 1958 O O . GLY B 1 113 ? 5.322 5.255 37.405 1.00 34.71 174 GLY B O 1
ATOM 1959 N N . VAL B 1 114 ? 3.528 6.190 36.427 1.00 30.69 175 VAL B N 1
ATOM 1960 C CA . VAL B 1 114 ? 4.286 6.675 35.279 1.00 31.76 175 VAL B CA 1
ATOM 1961 C C . VAL B 1 114 ? 5.038 7.935 35.694 1.00 33.25 175 VAL B C 1
ATOM 1962 O O . VAL B 1 114 ? 4.426 8.955 36.029 1.00 31.79 175 VAL B O 1
ATOM 1966 N N . SER B 1 115 ? 6.368 7.870 35.669 1.00 30.11 176 SER B N 1
ATOM 1967 C CA . SER B 1 115 ? 7.207 9.004 36.029 1.00 30.32 176 SER B CA 1
ATOM 1968 C C . SER B 1 115 ? 7.711 9.774 34.814 1.00 30.37 176 SER B C 1
ATOM 1969 O O . SER B 1 115 ? 8.212 10.893 34.973 1.00 30.67 176 SER B O 1
ATOM 1972 N N . GLY B 1 116 ? 7.616 9.200 33.618 1.00 30.09 177 GLY B N 1
ATOM 1973 C CA . GLY B 1 116 ? 7.985 9.931 32.420 1.00 30.21 177 GLY B CA 1
ATOM 1974 C C . GLY B 1 116 ? 8.138 8.998 31.236 1.00 29.72 177 GLY B C 1
ATOM 1975 O O . GLY B 1 116 ? 7.603 7.888 31.229 1.00 29.46 177 GLY B O 1
ATOM 1976 N N . LEU B 1 117 ? 8.866 9.478 30.230 1.00 29.65 178 LEU B N 1
ATOM 1977 C CA . LEU B 1 117 ? 9.193 8.677 29.062 1.00 29.18 178 LEU B CA 1
ATOM 1978 C C . LEU B 1 117 ? 10.651 8.915 28.717 1.00 28.82 178 LEU B C 1
ATOM 1979 O O . LEU B 1 117 ? 11.222 9.953 29.061 1.00 29.09 178 LEU B O 1
ATOM 1984 N N . VAL B 1 118 ? 11.256 7.936 28.050 1.00 28.23 179 VAL B N 1
ATOM 1985 C CA . VAL B 1 118 ? 12.638 8.054 27.609 1.00 27.86 179 VAL B CA 1
ATOM 1986 C C . VAL B 1 118 ? 12.735 7.528 26.188 1.00 27.57 179 VAL B C 1
ATOM 1987 O O . VAL B 1 118 ? 12.009 6.611 25.791 1.00 28.04 179 VAL B O 1
ATOM 1991 N N . THR B 1 119 ? 13.629 8.131 25.414 1.00 27.53 180 THR B N 1
ATOM 1992 C CA . THR B 1 119 ? 13.775 7.802 24.010 1.00 27.32 180 THR B CA 1
ATOM 1993 C C . THR B 1 119 ? 15.236 7.537 23.700 1.00 26.80 180 THR B C 1
ATOM 1994 O O . THR B 1 119 ? 16.136 8.038 24.381 1.00 27.10 180 THR B O 1
ATOM 1998 N N . ILE B 1 120 ? 15.463 6.757 22.643 1.00 26.61 181 ILE B N 1
ATOM 1999 C CA . ILE B 1 120 ? 16.833 6.542 22.196 1.00 28.37 181 ILE B CA 1
ATOM 2000 C C . ILE B 1 120 ? 17.457 7.864 21.768 1.00 26.47 181 ILE B C 1
ATOM 2001 O O . ILE B 1 120 ? 18.668 8.068 21.921 1.00 28.21 181 ILE B O 1
ATOM 2006 N N . GLU B 1 121 ? 16.646 8.786 21.233 1.00 26.88 182 GLU B N 1
ATOM 2007 C CA . GLU B 1 121 ? 17.176 10.076 20.798 1.00 27.29 182 GLU B CA 1
ATOM 2008 C C . GLU B 1 121 ? 17.792 10.873 21.944 1.00 28.06 182 GLU B C 1
ATOM 2009 O O . GLU B 1 121 ? 18.767 11.599 21.725 1.00 31.35 182 GLU B O 1
ATOM 2015 N N . ASP B 1 122 ? 17.252 10.765 23.162 1.00 34.08 183 ASP B N 1
ATOM 2016 C CA . ASP B 1 122 ? 17.865 11.488 24.273 1.00 31.21 183 ASP B CA 1
ATOM 2017 C C . ASP B 1 122 ? 19.168 10.847 24.711 1.00 27.22 183 ASP B C 1
ATOM 2018 O O . ASP B 1 122 ? 20.075 11.548 25.175 1.00 36.67 183 ASP B O 1
ATOM 2023 N N . ILE B 1 123 ? 19.293 9.531 24.550 1.00 26.64 184 ILE B N 1
ATOM 2024 C CA . ILE B 1 123 ? 20.566 8.894 24.853 1.00 28.93 184 ILE B CA 1
ATOM 2025 C C . ILE B 1 123 ? 21.613 9.336 23.842 1.00 26.04 184 ILE B C 1
ATOM 2026 O O . ILE B 1 123 ? 22.734 9.716 24.206 1.00 29.84 184 ILE B O 1
ATOM 2031 N N . LEU B 1 124 ? 21.249 9.345 22.556 1.00 26.04 185 LEU B N 1
ATOM 2032 C CA . LEU B 1 124 ? 22.166 9.874 21.551 1.00 26.02 185 LEU B CA 1
ATOM 2033 C C . LEU B 1 124 ? 22.504 11.335 21.832 1.00 30.28 185 LEU B C 1
ATOM 2034 O O . LEU B 1 124 ? 23.647 11.766 21.632 1.00 31.05 185 LEU B O 1
ATOM 2039 N N . GLU B 1 125 ? 21.529 12.107 22.320 1.00 27.96 186 GLU B N 1
ATOM 2040 C CA . GLU B 1 125 ? 21.802 13.493 22.685 1.00 30.46 186 GLU B CA 1
ATOM 2041 C C . GLU B 1 125 ? 22.817 13.571 23.815 1.00 31.42 186 GLU B C 1
ATOM 2042 O O . GLU B 1 125 ? 23.680 14.454 23.821 1.00 32.64 186 GLU B O 1
ATOM 2048 N N . LEU B 1 126 ? 22.715 12.673 24.796 1.00 32.31 187 LEU B N 1
ATOM 2049 C CA . LEU B 1 126 ? 23.721 12.638 25.853 1.00 32.90 187 LEU B CA 1
ATOM 2050 C C . LEU B 1 126 ? 25.100 12.316 25.296 1.00 31.38 187 LEU B C 1
ATOM 2051 O O . LEU B 1 126 ? 26.094 12.945 25.681 1.00 34.07 187 LEU B O 1
ATOM 2056 N N . ILE B 1 127 ? 25.186 11.350 24.381 1.00 33.02 188 ILE B N 1
ATOM 2057 C CA . ILE B 1 127 ? 26.492 10.956 23.856 1.00 30.20 188 ILE B CA 1
ATOM 2058 C C . ILE B 1 127 ? 27.128 12.110 23.087 1.00 32.67 188 ILE B C 1
ATOM 2059 O O . ILE B 1 127 ? 28.272 12.510 23.354 1.00 35.20 188 ILE B O 1
ATOM 2064 N N . VAL B 1 128 ? 26.384 12.691 22.142 1.00 31.43 189 VAL B N 1
ATOM 2065 C CA . VAL B 1 128 ? 26.941 13.792 21.361 1.00 30.60 189 VAL B CA 1
ATOM 2066 C C . VAL B 1 128 ? 27.234 14.981 22.262 1.00 31.35 189 VAL B C 1
ATOM 2067 O O . VAL B 1 128 ? 28.240 15.675 22.091 1.00 35.82 189 VAL B O 1
ATOM 2071 N N . GLY B 1 129 ? 26.359 15.235 23.233 1.00 31.59 190 GLY B N 1
ATOM 2072 C CA . GLY B 1 129 ? 26.629 16.287 24.194 1.00 29.55 190 GLY B CA 1
ATOM 2073 C C . GLY B 1 129 ? 27.958 16.097 24.890 1.00 34.24 190 GLY B C 1
ATOM 2074 O O . GLY B 1 129 ? 28.727 17.043 25.047 1.00 33.84 190 GLY B O 1
ATOM 2075 N N . GLU B 1 130 ? 28.266 14.861 25.285 1.00 34.56 191 GLU B N 1
ATOM 2076 C CA . GLU B 1 130 ? 29.572 14.605 25.879 1.00 41.36 191 GLU B CA 1
ATOM 2077 C C . GLU B 1 130 ? 30.680 14.894 24.872 1.00 43.83 191 GLU B C 1
ATOM 2078 O O . GLU B 1 130 ? 31.729 15.451 25.228 1.00 45.02 191 GLU B O 1
ATOM 2084 N N . ILE B 1 131 ? 30.440 14.572 23.597 1.00 40.49 192 ILE B N 1
ATOM 2085 C CA . ILE B 1 131 ? 31.415 14.902 22.557 1.00 41.14 192 ILE B CA 1
ATOM 2086 C C . ILE B 1 131 ? 31.687 16.403 22.549 1.00 39.59 192 ILE B C 1
ATOM 2087 O O . ILE B 1 131 ? 32.843 16.850 22.571 1.00 43.35 192 ILE B O 1
ATOM 2092 N N . GLU B 1 132 ? 30.620 17.204 22.556 1.00 36.35 193 GLU B N 1
ATOM 2093 C CA . GLU B 1 132 ? 30.759 18.647 22.408 1.00 32.64 193 GLU B CA 1
ATOM 2094 C C . GLU B 1 132 ? 31.340 19.281 23.663 1.00 39.05 193 GLU B C 1
ATOM 2095 O O . GLU B 1 132 ? 32.041 20.296 23.576 1.00 45.04 193 GLU B O 1
ATOM 2101 N N . LYS B 1 133 ? 31.063 18.703 24.832 1.00 37.61 194 LYS B N 1
ATOM 2102 C CA . LYS B 1 133 ? 31.710 19.161 26.055 1.00 39.52 194 LYS B CA 1
ATOM 2103 C C . LYS B 1 133 ? 33.210 18.925 25.980 1.00 44.67 194 LYS B C 1
ATOM 2104 O O . LYS B 1 133 ? 34.007 19.843 26.215 1.00 49.62 194 LYS B O 1
ATOM 2110 N N . GLY B 1 134 ? 33.614 17.697 25.644 1.00 46.52 195 GLY B N 1
ATOM 2111 C CA . GLY B 1 134 ? 35.026 17.439 25.423 1.00 45.63 195 GLY B CA 1
ATOM 2112 C C . GLY B 1 134 ? 35.650 18.427 24.458 1.00 46.97 195 GLY B C 1
ATOM 2113 O O . GLY B 1 134 ? 36.776 18.886 24.663 1.00 50.62 195 GLY B O 1
ATOM 2114 N N . GLN B 1 135 ? 34.921 18.779 23.396 1.00 47.14 196 GLN B N 1
ATOM 2115 C CA . GLN B 1 135 ? 35.426 19.769 22.452 1.00 46.91 196 GLN B CA 1
ATOM 2116 C C . GLN B 1 135 ? 35.415 21.181 23.023 1.00 50.31 196 GLN B C 1
ATOM 2117 O O . GLN B 1 135 ? 36.104 22.057 22.490 1.00 55.99 196 GLN B O 1
ATOM 2123 N N . PHE B 1 136 ? 34.653 21.423 24.090 1.00 44.44 197 PHE B N 1
ATOM 2124 C CA . PHE B 1 136 ? 34.618 22.745 24.707 1.00 48.93 197 PHE B CA 1
ATOM 2125 C C . PHE B 1 136 ? 35.873 23.000 25.532 1.00 53.64 197 PHE B C 1
ATOM 2126 O O . PHE B 1 136 ? 36.544 24.023 25.358 1.00 56.36 197 PHE B O 1
ATOM 2134 N N . LEU B 1 137 ? 36.201 22.080 26.430 1.00 54.19 198 LEU B N 1
ATOM 2135 C CA . LEU B 1 137 ? 37.420 22.166 27.227 1.00 57.95 198 LEU B CA 1
ATOM 2136 C C . LEU B 1 137 ? 38.664 22.235 26.344 1.00 60.84 198 LEU B C 1
ATOM 2137 O O . LEU B 1 137 ? 38.677 21.711 25.230 1.00 62.35 198 LEU B O 1
#

InterPro domains:
  IPR000644 CBS domain [PF00571] (69-124)
  IPR000644 CBS domain [PF00571] (140-189)
  IPR000644 CBS domain [PS51371] (73-133)
  IPR000644 CBS domain [PS51371] (135-195)
  IPR000644 CBS domain [SM00116] (78-127)
  IPR000644 CBS domain [SM00116] (141-189)
  IPR005170 Transporter-associated domain [PF03471] (206-281)
  IPR005170 Transporter-associated domain [SM01091] (205-283)
  IPR016169 FAD-binding, type PCMH, subdomain 2 [G3DSA:3.30.465.10] (198-292)
  IPR036318 FAD-binding, type PCMH-like superfamily [SSF56176] (204-289)
  IPR044751 Ion transporter-like, CBS domain [cd04590] (68-186)
  IPR046342 CBS domain superfamily [G3DSA:3.10.580.10] (51-197)
  IPR046342 CBS domain superfamily [SSF54631] (66-202)
  IPR054115 Magnesium and cobalt efflux protein CorC, N-terminal domain [PF21917] (29-63)

Nearest PDB structures (foldseek):
  5yz2-assembly1_A  TM=1.008E+00  e=9.245E-30  Escherichia coli K-12
  3nqr-assembly1_D-2  TM=9.994E-01  e=1.520E-25  Salmonella enterica subsp. enterica serovar Typhimurium
  4hg0-assembly1_A-2  TM=9.618E-01  e=2.297E-24  Escherichia coli K-12
  7m1u-assembly1_A  TM=9.239E-01  e=1.510E-14  Methanoculleus thermophilus
  7m1u-assembly1_B  TM=9.242E-01  e=8.240E-14  Methanoculleus thermophilus

B-factor: mean 40.17, std 12.19, range [20.84, 85.88]

CATH classification: 3.90.1280.20 (+1 more: 3.90.1280.20)